Protein AF-A0A9X1RLB6-F1 (afdb_monomer)

Secondary structure (DSSP, 8-state):
---EEE-TTSEEEEEETTEEEEEESSS----SEEEEE-----STT-----PPPGGGTTSPTTS--SPTTEEEEESS-GGGT---SGGGEEEEEHHIIIIIHHHHHHHHHHHHHT-TT-EEEEEEE-PPTTS-SS--TTS-SEEEEEEETT--S-TTSPP---S-SEEEE-PPPPBPB----THHHHHHHHHHHHHHHHHHTT--GGGG-HHHHHHHTTS-PPPGGG-TTHHHHHHHH-GGGTTTHHHH-TTGGG-S--SSSS--HHHHHHHHHHHHHHS-GGGTT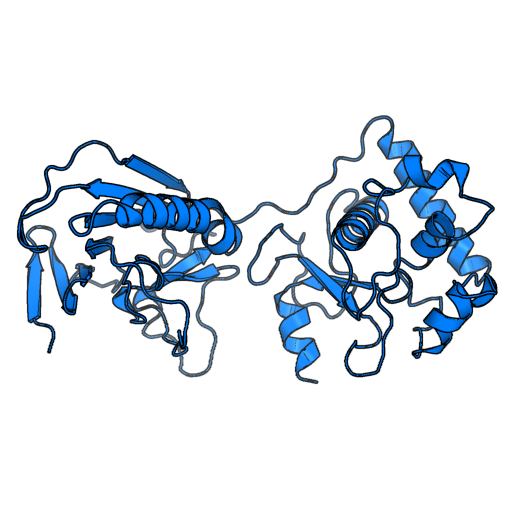B---S-TT-S--S--BTT-SSSBEEEEESS-GGGT--SSGGGEEEEEHHHHHHHTT-

InterPro domains:
  IPR003615 HNH nuclease [cd00085] (304-340)
  IPR044927 Type VII secretion system protein EssD-like [PF13930] (29-117)

Organism: NCBI:txid2913261

Foldseek 3Di:
DWDWDQDPVQWTWTDDPQKIFTAHPDDARATQKIKGQFDADDPPPPDLPVAAASRQPPDDPPDPSAQAQWDFAFRQDVRGVGDNHNRRTATFHQCVRVPVVVVVNVVSNVLCVVASQKMKMKGFAFDDPPDDDRGDRRHTQKIFMDIDRHHPDDRPDDDPDDHGPDMDTRDHFDFQFDDCDDPNVVLLVVLQVLLVVCVVVQPALCPLDDVSVVLVVQADQDRQVLQLQRSLSCCLRPPVNPVPNVVNQVQNVPLDQDPDAAADPSSVRRLQQSQQSNDDPVRHRFHDWPDPPAPDPDRAGDSTQFRHKDKAFCGHVVRRGGNHSSGITIGTNNVVVVVVVD

Sequence (342 aa):
MGWINLVPDGSTQVFLDDFMVGVPAAQRQRPTWARSRIKLVPNTGRFRSGTTPIALQGNVIGQDARPFNTEYGHLVGLSIGGLDVRENLVPMYGNINRGSYRDIERELELAAAGNPNAVMLVGLQYPATGTGVDDDARVPVGFSFWLFPNFTGPLSGALPMGPAWRQIANVRAGGVRFPIEGGDIERRRFHLELRARTIREGWGIEQLGGDAVAWSRKGWLPPVAARPYGYLDRIAYSPEFASYAQLMLPRWDACDIAPGKEFVEAQRVNIVYANCYTQSDERKGECWSDDPNDPIKSVLTHLGSDNGFQIDHIHPMASMGPNIYSNAQVLSSAHNRTKGRS

pLDDT: mean 83.19, std 14.79, range [30.45, 97.88]

Solvent-accessible surface area (backbone atoms only — not comparable to full-atom values): 19168 Å² total; per-residue (Å²): 136,64,56,77,47,80,44,98,88,51,21,37,31,46,40,53,93,65,33,38,29,33,26,42,73,64,100,51,56,36,60,44,31,38,36,31,50,37,36,85,42,78,84,80,78,80,74,80,82,77,68,62,27,42,50,56,66,88,57,66,89,93,57,87,71,67,64,88,39,35,37,84,29,55,72,46,45,62,53,38,55,29,63,97,44,30,70,34,25,37,47,29,27,25,33,31,52,72,35,66,49,42,53,50,50,50,54,50,50,59,59,31,76,80,24,84,37,17,31,40,37,37,39,50,40,59,62,68,91,87,80,61,98,81,67,60,71,62,33,45,48,25,42,35,30,38,76,38,60,82,49,83,70,63,91,88,50,90,73,90,82,68,80,62,75,43,74,49,70,46,55,74,59,60,55,38,69,47,88,71,52,80,75,42,48,58,51,29,51,49,53,46,53,46,41,53,47,28,55,76,68,66,55,54,68,67,74,73,44,71,69,60,25,60,54,51,69,60,28,68,70,57,60,66,92,72,23,87,35,33,42,52,40,44,36,72,70,33,81,92,25,59,88,46,25,70,81,73,30,91,36,50,94,46,68,67,74,58,95,74,61,60,71,50,71,33,47,51,52,36,50,52,53,48,44,9,47,62,37,56,87,94,43,52,15,34,28,56,53,70,51,92,83,43,83,65,88,57,63,19,16,59,57,33,42,36,46,3,62,38,79,46,52,70,37,46,56,93,71,37,18,56,51,43,43,42,24,39,42,41,34,31,36,48,41,54,63,55,60,80,74,114

Structure (mmCIF, N/CA/C/O backbone):
data_AF-A0A9X1RLB6-F1
#
_entry.id   AF-A0A9X1RLB6-F1
#
loop_
_atom_site.group_PDB
_atom_site.id
_atom_site.type_symbol
_atom_site.label_atom_id
_atom_site.label_alt_id
_atom_site.label_comp_id
_atom_site.label_asym_id
_atom_site.label_entity_id
_atom_site.label_seq_id
_atom_site.pdbx_PDB_ins_code
_atom_site.Cartn_x
_atom_site.Cartn_y
_atom_site.Cartn_z
_atom_site.occupancy
_atom_site.B_iso_or_equiv
_atom_site.auth_seq_id
_atom_site.auth_comp_id
_atom_site.auth_asym_id
_atom_site.auth_atom_id
_atom_site.pdbx_PDB_model_num
ATOM 1 N N . MET A 1 1 ? -9.923 -12.767 34.905 1.00 30.45 1 MET A N 1
ATOM 2 C CA . MET A 1 1 ? -11.278 -13.346 34.751 1.00 30.45 1 MET A CA 1
ATOM 3 C C . MET A 1 1 ? -12.199 -12.214 34.335 1.00 30.45 1 MET A C 1
ATOM 5 O O . MET A 1 1 ? -12.403 -11.315 35.139 1.00 30.45 1 MET A O 1
ATOM 9 N N . GLY A 1 2 ? -12.652 -12.196 33.080 1.00 35.84 2 GLY A N 1
ATOM 10 C CA . GLY A 1 2 ? -13.585 -11.177 32.591 1.00 35.84 2 GLY A CA 1
ATOM 11 C C . GLY A 1 2 ? -15.021 -11.523 32.974 1.00 35.84 2 GLY A C 1
ATOM 12 O O . GLY A 1 2 ? -15.401 -12.692 32.928 1.00 35.84 2 GLY A O 1
ATOM 13 N N . TRP A 1 3 ? -15.803 -10.521 33.369 1.00 33.62 3 TRP A N 1
ATOM 14 C CA . TRP A 1 3 ? -17.241 -10.658 33.604 1.00 33.62 3 TRP A CA 1
ATOM 15 C C . TRP A 1 3 ? -17.996 -10.294 32.325 1.00 33.62 3 TRP A C 1
ATOM 17 O O . TRP A 1 3 ? -17.536 -9.450 31.557 1.00 33.62 3 TRP A O 1
ATOM 27 N N . ILE A 1 4 ? -19.137 -10.941 32.096 1.00 37.88 4 ILE A N 1
ATOM 28 C CA . ILE A 1 4 ? -20.024 -10.678 30.963 1.00 37.88 4 ILE A CA 1
ATOM 29 C C . ILE A 1 4 ? -21.243 -9.904 31.473 1.00 37.88 4 ILE A C 1
ATOM 31 O O . ILE A 1 4 ? -21.999 -10.446 32.273 1.00 37.88 4 ILE A O 1
ATOM 35 N N . ASN A 1 5 ? -21.453 -8.670 31.003 1.00 38.28 5 ASN A N 1
ATOM 36 C CA . ASN A 1 5 ? -22.700 -7.929 31.242 1.00 38.28 5 ASN A CA 1
ATOM 37 C C . ASN A 1 5 ? -23.491 -7.791 29.941 1.00 38.28 5 ASN A C 1
ATOM 39 O O . ASN A 1 5 ? -22.930 -7.447 28.903 1.00 38.28 5 ASN A O 1
ATOM 43 N N . LEU A 1 6 ? -24.800 -8.026 30.002 1.00 32.53 6 LEU A N 1
ATOM 44 C CA . LEU A 1 6 ? -25.712 -7.702 28.908 1.00 32.53 6 LEU A CA 1
ATOM 45 C C . LEU A 1 6 ? -26.022 -6.200 28.946 1.00 32.53 6 LEU A C 1
ATOM 47 O O . LEU A 1 6 ? -26.429 -5.669 29.979 1.00 32.53 6 LEU A O 1
ATOM 51 N N . VAL A 1 7 ? -25.810 -5.515 27.828 1.00 45.66 7 VAL A N 1
ATOM 52 C CA . VAL A 1 7 ? -26.109 -4.088 27.641 1.00 45.66 7 VAL A CA 1
ATOM 53 C C . VAL A 1 7 ? -27.542 -3.943 27.119 1.00 45.66 7 VAL A C 1
ATOM 55 O O . VAL A 1 7 ? -28.012 -4.838 26.414 1.00 45.66 7 VAL A O 1
ATOM 58 N N . PRO A 1 8 ? -28.246 -2.826 27.392 1.00 37.47 8 PRO A N 1
ATOM 59 C CA . PRO A 1 8 ? -29.597 -2.585 26.872 1.00 37.47 8 PRO A CA 1
ATOM 60 C C . PRO A 1 8 ? -29.756 -2.682 25.343 1.00 37.47 8 PRO A C 1
ATOM 62 O O . PRO A 1 8 ? -30.871 -2.872 24.871 1.00 37.47 8 PRO A O 1
ATOM 65 N N . ASP A 1 9 ? -28.669 -2.581 24.569 1.00 51.16 9 ASP A N 1
ATOM 66 C CA . ASP A 1 9 ? -28.672 -2.762 23.108 1.00 51.16 9 ASP A CA 1
ATOM 67 C C . ASP A 1 9 ? -28.599 -4.240 22.659 1.00 51.16 9 ASP A C 1
ATOM 69 O O . ASP A 1 9 ? -28.550 -4.527 21.462 1.00 51.16 9 ASP A O 1
ATOM 73 N N . GLY A 1 10 ? -28.588 -5.188 23.604 1.00 52.59 10 GLY A N 1
ATOM 74 C CA . GLY A 1 10 ? -28.480 -6.623 23.340 1.00 52.59 10 GLY A CA 1
ATOM 75 C C . GLY A 1 10 ? -27.048 -7.120 23.107 1.00 52.59 10 GLY A C 1
ATOM 76 O O . GLY A 1 10 ? -26.866 -8.275 22.710 1.00 52.59 10 GLY A O 1
ATOM 77 N N . SER A 1 11 ? -26.023 -6.290 23.334 1.00 52.66 11 SER A N 1
ATOM 78 C CA . SER A 1 11 ? -24.621 -6.715 23.303 1.00 52.66 11 SER A CA 1
ATOM 79 C C . SER A 1 11 ? -24.147 -7.336 24.620 1.00 52.66 11 SER A C 1
ATOM 81 O O . SER A 1 11 ? -24.591 -7.004 25.714 1.00 52.66 11 SER A O 1
ATOM 83 N N . THR A 1 12 ? -23.231 -8.285 24.487 1.00 61.16 12 THR A N 1
ATOM 84 C CA . THR A 1 12 ? -22.428 -8.916 25.529 1.00 61.16 12 THR A CA 1
ATOM 85 C C . THR A 1 12 ? -21.172 -8.066 25.708 1.00 61.16 12 THR A C 1
ATOM 87 O O . THR A 1 12 ? -20.371 -7.952 24.779 1.00 61.16 12 THR A O 1
ATOM 90 N N . GLN A 1 13 ? -20.997 -7.450 26.876 1.00 61.38 13 GLN A N 1
ATOM 91 C CA . GLN A 1 13 ? -19.756 -6.769 27.241 1.00 61.38 13 GLN A CA 1
ATOM 92 C C . GLN A 1 13 ? -18.721 -7.784 27.695 1.00 61.38 13 GLN A C 1
ATOM 94 O O . GLN A 1 13 ? -18.969 -8.523 28.644 1.00 61.38 13 GLN A O 1
ATOM 99 N N . VAL A 1 14 ? -17.550 -7.775 27.069 1.00 64.94 14 VAL A N 1
ATOM 100 C CA . VAL A 1 14 ? -16.373 -8.484 27.575 1.00 64.94 14 VAL A CA 1
ATOM 101 C C . VAL A 1 14 ? -15.489 -7.466 28.288 1.00 64.94 14 VAL A C 1
ATOM 103 O O . VAL A 1 14 ? -14.974 -6.543 27.656 1.00 64.94 14 VAL A O 1
ATOM 106 N N . PHE A 1 15 ? -15.347 -7.614 29.607 1.00 65.44 15 PHE A N 1
ATOM 107 C CA . PHE A 1 15 ? -14.452 -6.795 30.426 1.00 65.44 15 PHE A CA 1
ATOM 108 C C . PHE A 1 15 ? -13.082 -7.452 30.544 1.00 65.44 15 PHE A C 1
ATOM 110 O O . PHE A 1 15 ? -12.976 -8.583 31.024 1.00 65.44 15 PHE A O 1
ATOM 117 N N . LEU A 1 16 ? -12.036 -6.722 30.167 1.00 62.88 16 LEU A N 1
ATOM 118 C CA . LEU A 1 16 ? -10.646 -7.120 30.353 1.00 62.88 16 LEU A CA 1
ATOM 119 C C . LEU A 1 16 ? -9.877 -5.911 30.905 1.00 62.88 16 LEU A C 1
ATOM 121 O O . LEU A 1 16 ? -9.422 -5.060 30.151 1.00 62.88 16 LEU A O 1
ATOM 125 N N . ASP A 1 17 ? -9.768 -5.814 32.229 1.00 66.62 17 ASP A N 1
ATOM 126 C CA . ASP A 1 17 ? -9.086 -4.722 32.939 1.00 66.62 17 ASP A CA 1
ATOM 127 C C . ASP A 1 17 ? -9.605 -3.317 32.555 1.00 66.62 17 ASP A C 1
ATOM 129 O O . ASP A 1 17 ? -10.724 -2.948 32.914 1.00 66.62 17 ASP A O 1
ATOM 133 N N . ASP A 1 18 ? -8.809 -2.538 31.814 1.00 72.38 18 ASP A N 1
ATOM 134 C CA . ASP A 1 18 ? -9.138 -1.193 31.322 1.00 72.38 18 ASP A CA 1
ATOM 135 C C . ASP A 1 18 ? -9.691 -1.183 29.887 1.00 72.38 18 ASP A C 1
ATOM 137 O O . ASP A 1 18 ? -9.717 -0.139 29.233 1.00 72.38 18 ASP A O 1
ATOM 141 N N . PHE A 1 19 ? -10.131 -2.340 29.397 1.00 76.00 19 PHE A N 1
ATOM 142 C CA . PHE A 1 19 ? -10.624 -2.550 28.046 1.00 76.00 19 PHE A CA 1
ATOM 143 C C . PHE A 1 19 ? -12.011 -3.204 28.067 1.00 76.00 19 PHE A C 1
ATOM 145 O O . PHE A 1 19 ? -12.266 -4.171 28.789 1.00 76.00 19 PHE A O 1
ATOM 152 N N . MET A 1 20 ? -12.924 -2.663 27.263 1.00 80.62 20 MET A N 1
ATOM 153 C CA . MET A 1 20 ? -14.288 -3.163 27.111 1.00 80.62 20 MET A CA 1
ATOM 154 C C . MET A 1 20 ? -14.656 -3.265 25.638 1.00 80.62 20 MET A C 1
ATOM 156 O O . MET A 1 20 ? -14.407 -2.334 24.875 1.00 80.62 20 MET A O 1
ATOM 160 N N . VAL A 1 21 ? -15.314 -4.358 25.261 1.00 74.56 21 VAL A N 1
ATOM 161 C CA . VAL A 1 21 ? -15.859 -4.559 23.909 1.00 74.56 21 VAL A CA 1
ATOM 162 C C . VAL A 1 21 ? -17.304 -5.002 24.003 1.00 74.56 21 VAL A C 1
ATOM 164 O O . VAL A 1 21 ? -17.619 -5.899 24.785 1.00 74.56 21 VAL A O 1
ATOM 167 N N . GLY A 1 22 ? -18.169 -4.406 23.184 1.00 74.12 22 GLY A N 1
ATOM 168 C CA . GLY A 1 22 ? -19.530 -4.893 22.973 1.00 74.12 22 GLY A CA 1
ATOM 169 C C . GLY A 1 22 ? -19.594 -5.862 21.796 1.00 74.12 22 GLY A C 1
ATOM 170 O O . GLY A 1 22 ? -19.187 -5.514 20.689 1.00 74.12 22 GLY A O 1
ATOM 171 N N . VAL A 1 23 ? -20.128 -7.066 22.017 1.00 70.62 23 VAL A N 1
ATOM 172 C CA . VAL A 1 23 ? -20.393 -8.073 20.973 1.00 70.62 23 VAL A CA 1
ATOM 173 C C . VAL A 1 23 ? -21.873 -8.479 21.031 1.00 70.62 23 VAL A C 1
ATOM 175 O O . VAL A 1 23 ? -22.293 -8.993 22.060 1.00 70.62 23 VAL A O 1
ATOM 178 N N . PRO A 1 24 ? -22.699 -8.286 19.987 1.00 67.31 24 PRO A N 1
ATOM 179 C CA . PRO A 1 24 ? -24.121 -8.654 20.001 1.00 67.31 24 PRO A CA 1
ATOM 180 C C . PRO A 1 24 ? -24.369 -10.110 20.427 1.00 67.31 24 PRO A C 1
ATOM 182 O O . PRO A 1 24 ? -23.663 -11.013 19.981 1.00 67.31 24 PRO A O 1
ATOM 185 N N . ALA A 1 25 ? -25.397 -10.355 21.248 1.00 52.22 25 ALA A N 1
ATOM 186 C CA . ALA A 1 25 ? -25.758 -11.700 21.715 1.00 52.22 25 ALA A CA 1
ATOM 187 C C . ALA A 1 25 ? -26.355 -12.607 20.613 1.00 52.22 25 ALA A C 1
ATOM 189 O O . ALA A 1 25 ? -26.404 -13.825 20.776 1.00 52.22 25 ALA A O 1
ATOM 190 N N . ALA A 1 26 ? -26.799 -12.042 19.482 1.00 53.81 26 ALA A N 1
ATOM 191 C CA . ALA A 1 26 ? -27.464 -12.772 18.401 1.00 53.81 26 ALA A CA 1
ATOM 192 C C . ALA A 1 26 ? -26.581 -12.941 17.146 1.00 53.81 26 ALA A C 1
ATOM 194 O O . ALA A 1 26 ? -26.053 -11.966 16.619 1.00 53.81 26 ALA A O 1
ATOM 195 N N . GLN A 1 27 ? -26.489 -14.191 16.660 1.00 52.38 27 GLN A N 1
ATOM 196 C CA . GLN A 1 27 ? -26.025 -14.724 15.355 1.00 52.38 27 GLN A CA 1
ATOM 197 C C . GLN A 1 27 ? -24.703 -14.249 14.712 1.00 52.38 27 GLN A C 1
ATOM 199 O O . GLN A 1 27 ? -24.160 -14.988 13.894 1.00 52.38 27 GLN A O 1
ATOM 204 N N . ARG A 1 28 ? -24.144 -13.080 15.035 1.00 59.62 28 ARG A N 1
ATOM 205 C CA . ARG A 1 28 ? -22.884 -12.586 14.459 1.00 59.62 28 ARG A CA 1
ATOM 206 C C . ARG A 1 28 ? -21.996 -12.043 15.568 1.00 59.62 28 ARG A C 1
ATOM 208 O O . ARG A 1 28 ? -22.165 -10.906 15.998 1.00 59.62 28 ARG A O 1
ATOM 215 N N . GLN A 1 29 ? -21.040 -12.860 16.006 1.00 73.06 29 GLN A N 1
ATOM 216 C CA . GLN A 1 29 ? -20.033 -12.472 16.990 1.00 73.06 29 GLN A CA 1
ATOM 217 C C . GLN A 1 29 ? -19.045 -11.482 16.357 1.00 73.06 29 GLN A C 1
ATOM 219 O O . GLN A 1 29 ? -17.955 -11.856 15.945 1.00 73.06 29 GLN A O 1
ATOM 224 N N . ARG A 1 30 ? -19.442 -10.217 16.210 1.00 85.38 30 ARG A N 1
ATOM 225 C CA . ARG A 1 30 ? -18.579 -9.139 15.711 1.00 85.38 30 ARG A CA 1
ATOM 226 C C . ARG A 1 30 ? -18.623 -7.945 16.671 1.00 85.38 30 ARG A C 1
ATOM 228 O O . ARG A 1 30 ? -19.720 -7.611 17.122 1.00 85.38 30 ARG A O 1
ATOM 235 N N . PRO A 1 31 ? -17.483 -7.316 17.003 1.00 89.88 31 PRO A N 1
ATOM 236 C CA . PRO A 1 31 ? -17.459 -6.153 17.887 1.00 89.88 31 PRO A CA 1
ATOM 237 C C . PRO A 1 31 ? -18.268 -4.993 17.303 1.00 89.88 31 PRO A C 1
ATOM 239 O O . PRO A 1 31 ? -18.112 -4.681 16.129 1.00 89.88 31 PRO A O 1
ATOM 242 N N . THR A 1 32 ? -19.107 -4.327 18.092 1.00 90.25 32 THR A N 1
ATOM 243 C CA . THR A 1 32 ? -19.822 -3.102 17.669 1.00 90.25 32 THR A CA 1
ATOM 244 C C . THR A 1 32 ? -19.178 -1.836 18.205 1.00 90.25 32 THR A C 1
ATOM 246 O O . THR A 1 32 ? -19.338 -0.763 17.624 1.00 90.25 32 THR A O 1
ATOM 249 N N . TRP A 1 33 ? -18.418 -1.953 19.288 1.00 93.12 33 TRP A N 1
ATOM 250 C CA . TRP A 1 33 ? -17.611 -0.878 19.836 1.00 93.12 33 TRP A CA 1
ATOM 251 C C . TRP A 1 33 ? -16.493 -1.442 20.713 1.00 93.12 33 TRP A C 1
ATOM 253 O O . TRP A 1 33 ? -16.612 -2.546 21.248 1.00 93.12 33 TRP A O 1
ATOM 263 N N . ALA A 1 34 ? -15.433 -0.660 20.893 1.00 93.31 34 ALA A N 1
ATOM 264 C CA . ALA A 1 34 ? -14.404 -0.899 21.895 1.00 93.31 34 ALA A CA 1
ATOM 265 C C . ALA A 1 34 ? -14.120 0.386 22.672 1.00 93.31 34 ALA A C 1
ATOM 267 O O . ALA A 1 34 ? -14.097 1.481 22.113 1.00 93.31 34 ALA A O 1
ATOM 268 N N . ARG A 1 35 ? -13.907 0.260 23.977 1.00 92.62 35 ARG A N 1
ATOM 269 C CA . ARG A 1 35 ? -13.619 1.367 24.885 1.00 92.62 35 ARG A CA 1
ATOM 270 C C . ARG A 1 35 ? -12.382 1.029 25.693 1.00 92.62 35 ARG A C 1
ATOM 272 O O . ARG A 1 35 ? -12.266 -0.085 26.195 1.00 92.62 35 ARG A O 1
ATOM 279 N N . SER A 1 36 ? -11.491 1.999 25.852 1.00 92.50 36 SER A N 1
ATOM 280 C CA . SER A 1 36 ? -10.297 1.824 26.673 1.00 92.50 36 SER A CA 1
ATOM 281 C C . SER A 1 36 ? -9.881 3.117 27.341 1.00 92.50 36 SER A C 1
ATOM 283 O O . SER A 1 36 ? -10.024 4.199 26.762 1.00 92.50 36 SER A O 1
ATOM 285 N N . ARG A 1 37 ? -9.297 3.008 28.536 1.00 91.19 37 ARG A N 1
ATOM 286 C CA . ARG A 1 37 ? -8.414 4.071 29.026 1.00 91.19 37 ARG A CA 1
ATOM 287 C C . ARG A 1 37 ? -7.147 4.056 28.175 1.00 91.19 37 ARG A C 1
ATOM 289 O O . ARG A 1 37 ? -6.595 2.987 27.919 1.00 91.19 37 ARG A O 1
ATOM 296 N N . ILE A 1 38 ? -6.723 5.220 27.704 1.00 91.19 38 ILE A N 1
ATOM 297 C CA . ILE A 1 38 ? -5.550 5.337 26.841 1.00 91.19 38 ILE A CA 1
ATOM 298 C C . ILE A 1 38 ? -4.317 5.247 27.735 1.00 91.19 38 ILE A C 1
ATOM 300 O O . ILE A 1 38 ? -4.127 6.070 28.630 1.00 91.19 38 ILE A O 1
ATOM 304 N N . LYS A 1 39 ? -3.488 4.229 27.513 1.00 89.12 39 LYS A N 1
ATOM 305 C CA . LYS A 1 39 ? -2.240 4.022 28.254 1.00 89.12 39 LYS A CA 1
ATOM 306 C C . LYS A 1 39 ? -1.100 3.838 27.274 1.00 89.12 39 LYS A C 1
ATOM 308 O O . LYS A 1 39 ? -1.126 2.905 26.483 1.00 89.12 39 LYS A O 1
ATOM 313 N N . LEU A 1 40 ? -0.090 4.700 27.338 1.00 88.12 40 LEU A N 1
ATOM 314 C CA . LEU A 1 40 ? 1.090 4.549 26.494 1.00 88.12 40 LEU A CA 1
ATOM 315 C C . LEU A 1 40 ? 1.874 3.310 26.933 1.00 88.12 40 LEU A C 1
ATOM 317 O O . LEU A 1 40 ? 2.447 3.279 28.022 1.00 88.12 40 LEU A O 1
ATOM 321 N N . VAL A 1 41 ? 1.885 2.285 26.084 1.00 83.88 41 VAL A N 1
ATOM 322 C CA . VAL A 1 41 ? 2.627 1.046 26.333 1.00 83.88 41 VAL A CA 1
ATOM 323 C C . VAL A 1 41 ? 3.944 1.096 25.557 1.00 83.88 41 VAL A C 1
ATOM 325 O O . VAL A 1 41 ? 3.911 1.234 24.326 1.00 83.88 41 VAL A O 1
ATOM 328 N N . PRO A 1 42 ? 5.108 0.953 26.222 1.00 76.75 42 PRO A N 1
ATOM 329 C CA . PRO A 1 42 ? 6.399 0.869 25.550 1.00 76.75 42 PRO A CA 1
ATOM 330 C C . PRO A 1 42 ? 6.392 -0.184 24.439 1.00 76.75 42 PRO A C 1
ATOM 332 O O . PRO A 1 42 ? 5.755 -1.231 24.541 1.00 76.75 42 PRO A O 1
ATOM 335 N N . ASN A 1 43 ? 7.108 0.084 23.351 1.00 65.88 43 ASN A N 1
ATOM 336 C CA . ASN A 1 43 ? 7.096 -0.779 22.165 1.00 65.88 43 ASN A CA 1
ATOM 337 C C . ASN A 1 43 ? 7.884 -2.098 22.350 1.00 65.88 43 ASN A C 1
ATOM 339 O O . ASN A 1 43 ? 8.025 -2.883 21.415 1.00 65.88 43 ASN A O 1
ATOM 343 N N . THR A 1 44 ? 8.424 -2.347 23.544 1.00 50.06 44 THR A N 1
ATOM 344 C CA . THR A 1 44 ? 9.275 -3.496 23.855 1.00 50.06 44 THR A CA 1
ATOM 345 C C . THR A 1 44 ? 8.429 -4.754 24.053 1.00 50.06 44 THR A C 1
ATOM 347 O O . THR A 1 44 ? 7.824 -4.935 25.106 1.00 50.06 44 THR A O 1
ATOM 350 N N . GLY A 1 45 ? 8.396 -5.632 23.047 1.00 49.91 45 GLY A N 1
ATOM 351 C CA . GLY A 1 45 ? 7.869 -6.997 23.193 1.00 49.91 45 GLY A CA 1
ATOM 352 C C . GLY A 1 45 ? 6.401 -7.202 22.814 1.00 49.91 45 GLY A C 1
ATOM 353 O O . GLY A 1 45 ? 5.777 -8.136 23.311 1.00 49.91 45 GLY A O 1
ATOM 354 N N . ARG A 1 46 ? 5.834 -6.370 21.931 1.00 56.72 46 ARG A N 1
ATOM 355 C CA . ARG A 1 46 ? 4.473 -6.584 21.408 1.00 56.72 46 ARG A CA 1
ATOM 356 C C . ARG A 1 46 ? 4.424 -7.821 20.509 1.00 56.72 46 ARG A C 1
ATOM 358 O O . ARG A 1 46 ? 4.593 -7.729 19.295 1.00 56.72 46 ARG A O 1
ATOM 365 N N . PHE A 1 47 ? 4.194 -8.982 21.107 1.00 55.66 47 PHE A N 1
ATOM 366 C CA . PHE A 1 47 ? 3.899 -10.199 20.366 1.00 55.66 47 PHE A CA 1
ATOM 367 C C . PHE A 1 47 ? 2.475 -10.122 19.824 1.00 55.66 47 PHE A C 1
ATOM 369 O O . PHE A 1 47 ? 1.518 -10.059 20.587 1.00 55.66 47 PHE A O 1
ATOM 376 N N . ARG A 1 48 ? 2.345 -10.140 18.494 1.00 64.94 48 ARG A N 1
ATOM 377 C CA . ARG A 1 48 ? 1.074 -10.453 17.839 1.00 64.94 48 ARG A CA 1
ATOM 378 C C . ARG A 1 48 ? 0.903 -11.964 17.911 1.00 64.94 48 ARG A C 1
ATOM 380 O O . ARG A 1 48 ? 1.621 -12.699 17.241 1.00 64.94 48 ARG A O 1
ATOM 387 N N . SER A 1 49 ? -0.036 -12.418 18.721 1.00 62.47 49 SER A N 1
ATOM 388 C CA . SER A 1 49 ? -0.309 -13.823 19.040 1.00 62.47 49 SER A CA 1
ATOM 389 C C . SER A 1 49 ? -0.905 -14.636 17.879 1.00 62.47 49 SER A C 1
ATOM 391 O O . SER A 1 49 ? -1.317 -15.775 18.071 1.00 62.47 49 SER A O 1
ATOM 393 N N . GLY A 1 50 ? -0.976 -14.077 16.664 1.00 71.56 50 GLY A N 1
ATOM 394 C CA . GLY A 1 50 ? -1.685 -14.703 15.542 1.00 71.56 50 GLY A CA 1
ATOM 395 C C . GLY A 1 50 ? -3.190 -14.852 15.798 1.00 71.56 50 GLY A C 1
ATOM 396 O O . GLY A 1 50 ? -3.855 -15.621 15.104 1.00 71.56 50 GLY A O 1
ATOM 397 N N . THR A 1 51 ? -3.727 -14.137 16.794 1.00 82.62 51 THR A N 1
ATOM 398 C CA . THR A 1 51 ? -5.131 -14.229 17.187 1.00 82.62 51 THR A CA 1
ATOM 399 C C . THR A 1 51 ? -6.040 -13.828 16.031 1.00 82.62 51 THR A C 1
ATOM 401 O O . THR A 1 51 ? -5.851 -12.803 15.378 1.00 82.62 51 THR A O 1
ATOM 404 N N . THR A 1 52 ? -7.037 -14.670 15.769 1.00 85.25 52 THR A N 1
ATOM 405 C CA . THR A 1 52 ? -8.035 -14.443 14.723 1.00 85.25 52 THR A CA 1
ATOM 406 C C . THR A 1 52 ? -9.190 -13.608 15.288 1.00 85.25 52 THR A C 1
ATOM 408 O O . THR A 1 52 ? -9.663 -13.935 16.377 1.00 85.25 52 THR A O 1
ATOM 411 N N . PRO A 1 53 ? -9.670 -12.566 14.580 1.00 87.81 53 PRO A N 1
ATOM 412 C CA . PRO A 1 53 ? -10.847 -11.795 14.968 1.00 87.81 53 PRO A CA 1
ATOM 413 C C . PRO A 1 53 ? -12.049 -12.672 15.311 1.00 87.81 53 PRO A C 1
ATOM 415 O O . PRO A 1 53 ? -12.337 -13.641 14.605 1.00 87.81 53 PRO A O 1
ATOM 418 N N . ILE A 1 54 ? -12.820 -12.276 16.324 1.00 86.44 54 ILE A N 1
ATOM 419 C CA . ILE A 1 54 ? -14.046 -12.995 16.699 1.00 86.44 54 ILE A CA 1
ATOM 420 C C . ILE A 1 54 ? -15.058 -13.032 15.538 1.00 86.44 54 ILE A C 1
ATOM 422 O O . ILE A 1 54 ? -15.721 -14.044 15.322 1.00 86.44 54 ILE A O 1
ATOM 426 N N . ALA A 1 55 ? -15.059 -11.994 14.691 1.00 84.00 55 ALA A N 1
ATOM 427 C CA . ALA A 1 55 ? -15.873 -11.914 13.475 1.00 84.00 55 ALA A CA 1
ATOM 428 C C . ALA A 1 55 ? -15.550 -12.997 12.425 1.00 84.00 55 ALA A C 1
ATOM 430 O O . ALA A 1 55 ? -16.333 -13.205 11.497 1.00 84.00 55 ALA A O 1
ATOM 431 N N . LEU A 1 56 ? -14.403 -13.671 12.548 1.00 84.44 56 LEU A N 1
ATOM 432 C CA . LEU A 1 56 ? -13.957 -14.745 11.660 1.00 84.44 56 LEU A CA 1
ATOM 433 C C . LEU A 1 56 ? -14.012 -16.128 12.328 1.00 84.44 56 LEU A C 1
ATOM 435 O O . LEU A 1 56 ? -13.591 -17.117 11.723 1.00 84.44 56 LEU A O 1
ATOM 439 N N . GLN A 1 57 ? -14.525 -16.216 13.557 1.00 75.56 57 GLN A N 1
ATOM 440 C CA . GLN A 1 57 ? -14.653 -17.474 14.281 1.00 75.56 57 GLN A CA 1
ATOM 441 C C . GLN A 1 57 ? -15.695 -18.385 13.605 1.00 75.56 57 GLN A C 1
ATOM 443 O O . GLN A 1 57 ? -16.765 -17.933 13.207 1.00 75.56 57 GLN A O 1
ATOM 448 N N . GLY A 1 58 ? -15.370 -19.676 13.463 1.00 65.50 58 GLY A N 1
ATOM 449 C CA . GLY A 1 58 ? -16.225 -20.680 12.807 1.00 65.50 58 GLY A CA 1
ATOM 450 C C . GLY A 1 58 ? -15.786 -21.094 11.398 1.00 65.50 58 GLY A C 1
ATOM 451 O O . GLY A 1 58 ? -16.378 -22.006 10.828 1.00 65.50 58 GLY A O 1
ATOM 452 N N . ASN A 1 59 ? -14.735 -20.480 10.847 1.00 59.56 59 ASN A N 1
ATOM 453 C CA . ASN A 1 59 ? -14.127 -20.939 9.597 1.00 59.56 59 ASN A CA 1
ATOM 454 C C . ASN A 1 59 ? -13.190 -22.135 9.830 1.00 59.56 59 ASN A C 1
ATOM 456 O O . ASN A 1 59 ? -12.661 -22.320 10.928 1.00 59.56 59 ASN A O 1
ATOM 460 N N . VAL A 1 60 ? -13.005 -22.956 8.792 1.00 53.03 60 VAL A N 1
ATOM 461 C CA . VAL A 1 60 ? -12.222 -24.201 8.840 1.00 53.03 60 VAL A CA 1
ATOM 462 C C . VAL A 1 60 ? -10.799 -23.931 9.345 1.00 53.03 60 VAL A C 1
ATOM 464 O O . VAL A 1 60 ? -10.095 -23.064 8.827 1.00 53.03 60 VAL A O 1
ATOM 467 N N . ILE A 1 61 ? -10.375 -24.691 10.359 1.00 51.03 61 ILE A N 1
ATOM 468 C CA . ILE A 1 61 ? -9.028 -24.620 10.941 1.00 51.03 61 ILE A CA 1
ATOM 469 C C . ILE A 1 61 ? -7.983 -24.833 9.834 1.00 51.03 61 ILE A C 1
ATOM 471 O O . ILE A 1 61 ? -8.041 -25.821 9.108 1.00 51.03 61 ILE A O 1
ATOM 475 N N . GLY A 1 62 ? -7.011 -23.922 9.730 1.00 52.28 62 GLY A N 1
ATOM 476 C CA . GLY A 1 62 ? -5.873 -24.035 8.808 1.00 52.28 62 GLY A CA 1
ATOM 477 C C . GLY A 1 62 ? -5.985 -23.242 7.501 1.00 52.28 62 GLY A C 1
ATOM 478 O O . GLY A 1 62 ? -5.015 -23.216 6.747 1.00 52.28 62 GLY A O 1
ATOM 479 N N . GLN A 1 63 ? -7.104 -22.559 7.239 1.00 57.88 63 GLN A N 1
ATOM 480 C CA . GLN A 1 63 ? -7.234 -21.625 6.112 1.00 57.88 63 GLN A CA 1
ATOM 481 C C . GLN A 1 63 ? -7.310 -20.173 6.601 1.00 57.88 63 GLN A C 1
ATOM 483 O O . GLN A 1 63 ? -7.960 -19.882 7.605 1.00 57.88 63 GLN A O 1
ATOM 488 N N . ASP A 1 64 ? -6.640 -19.256 5.892 1.00 65.69 64 ASP A N 1
ATOM 489 C CA . ASP A 1 64 ? -6.784 -17.816 6.126 1.00 65.69 64 ASP A CA 1
ATOM 490 C C . ASP A 1 64 ? -8.202 -17.394 5.726 1.00 65.69 64 ASP A C 1
ATOM 492 O O . ASP A 1 64 ? -8.504 -17.182 4.555 1.00 65.69 64 ASP A O 1
ATOM 496 N N . ALA A 1 65 ? -9.099 -17.339 6.709 1.00 74.94 65 ALA A N 1
ATOM 497 C CA . ALA A 1 65 ? -10.511 -17.042 6.492 1.00 74.94 65 ALA A CA 1
ATOM 498 C C . ALA A 1 65 ? -10.826 -15.539 6.443 1.00 74.94 65 ALA A C 1
ATOM 500 O O . ALA A 1 65 ? -11.996 -15.130 6.428 1.00 74.94 65 ALA A O 1
ATOM 501 N N . ARG A 1 66 ? -9.773 -14.721 6.473 1.00 85.88 66 ARG A N 1
ATOM 502 C CA . ARG A 1 66 ? -9.822 -13.271 6.382 1.00 85.88 66 ARG A CA 1
ATOM 503 C C . ARG A 1 66 ? -10.416 -12.848 5.032 1.00 85.88 66 ARG A C 1
ATOM 505 O O . ARG A 1 66 ? -9.997 -13.358 3.994 1.00 85.88 66 ARG A O 1
ATOM 512 N N . PRO A 1 67 ? -11.371 -11.904 5.024 1.00 86.50 67 PRO A N 1
ATOM 513 C CA . PRO A 1 67 ? -11.861 -11.298 3.795 1.00 86.50 67 PRO A CA 1
ATOM 514 C C . PRO A 1 67 ? -10.702 -10.727 2.970 1.00 86.50 67 PRO A C 1
ATOM 516 O O . PRO A 1 67 ? -9.755 -10.156 3.521 1.00 86.50 67 PRO A O 1
ATOM 519 N N . PHE A 1 68 ? -10.778 -10.871 1.650 1.00 83.25 68 PHE A N 1
ATOM 520 C CA . PHE A 1 68 ? -9.713 -10.461 0.737 1.00 83.25 68 PHE A CA 1
ATOM 521 C C . PHE A 1 68 ? -9.296 -8.991 0.950 1.00 83.25 68 PHE A C 1
ATOM 523 O O . PHE A 1 68 ? -10.145 -8.109 1.077 1.00 83.25 68 PHE A O 1
ATOM 530 N N . ASN A 1 69 ? -7.986 -8.714 0.977 1.00 84.88 69 ASN A N 1
ATOM 531 C CA . ASN A 1 69 ? -7.365 -7.400 1.229 1.00 84.88 69 ASN A CA 1
ATOM 532 C C . ASN A 1 69 ? -7.574 -6.768 2.609 1.00 84.88 69 ASN A C 1
ATOM 534 O O . ASN A 1 69 ? -7.179 -5.613 2.808 1.00 84.88 69 ASN A O 1
ATOM 538 N N . THR A 1 70 ? -8.150 -7.484 3.565 1.00 89.62 70 THR A N 1
ATOM 539 C CA . THR A 1 70 ? -8.264 -6.981 4.942 1.00 89.62 70 THR A CA 1
ATOM 540 C C . THR A 1 70 ? -7.067 -7.392 5.785 1.00 89.62 70 THR A C 1
ATOM 542 O O . THR A 1 70 ? -6.250 -8.161 5.341 1.00 89.62 70 THR A O 1
ATOM 545 N N . GLU A 1 71 ? -6.903 -6.880 6.989 1.00 90.44 71 GLU A N 1
ATOM 546 C CA . GLU A 1 71 ? -5.905 -7.253 7.992 1.00 90.44 71 GLU A CA 1
ATOM 547 C C . GLU A 1 71 ? -6.615 -7.456 9.322 1.00 90.44 71 GLU A C 1
ATOM 549 O O . GLU A 1 71 ? -7.763 -7.044 9.480 1.00 90.44 71 GLU A O 1
ATOM 554 N N . TYR A 1 72 ? -5.940 -8.067 10.293 1.00 92.56 72 TYR A N 1
ATOM 555 C CA . TYR A 1 72 ? -6.424 -8.082 11.672 1.00 92.56 72 TYR A CA 1
ATOM 556 C C . TYR A 1 72 ? -6.056 -6.743 12.313 1.00 92.56 72 TYR A C 1
ATOM 558 O O . TYR A 1 72 ? -4.959 -6.581 12.848 1.00 92.56 72 TYR A O 1
ATOM 566 N N . GLY A 1 73 ? -6.948 -5.766 12.154 1.00 93.88 73 GLY A N 1
ATOM 567 C CA . GLY A 1 73 ? -6.803 -4.430 12.720 1.00 93.88 73 GLY A CA 1
ATOM 568 C C . GLY A 1 73 ? -7.295 -4.406 14.161 1.00 93.88 73 GLY A C 1
ATOM 569 O O . GLY A 1 73 ? -8.386 -4.904 14.451 1.00 93.88 73 GLY A O 1
ATOM 570 N N . HIS A 1 74 ? -6.493 -3.835 15.058 1.00 94.75 74 HIS A N 1
ATOM 571 C CA . HIS A 1 74 ? -6.887 -3.617 16.447 1.00 94.75 74 HIS A CA 1
ATOM 572 C C . HIS A 1 74 ? -7.844 -2.423 16.546 1.00 94.75 74 HIS A C 1
ATOM 574 O O . HIS A 1 74 ? -7.582 -1.366 15.979 1.00 94.75 74 HIS A O 1
ATOM 580 N N . LEU A 1 75 ? -8.940 -2.565 17.294 1.00 95.69 75 LEU A N 1
ATOM 581 C CA . LEU A 1 75 ? -9.870 -1.464 17.563 1.00 95.69 75 LEU A CA 1
ATOM 582 C C . LEU A 1 75 ? -9.238 -0.438 18.505 1.00 95.69 75 LEU A C 1
ATOM 584 O O . LEU A 1 75 ? -9.299 0.769 18.279 1.00 95.69 75 LEU A O 1
ATOM 588 N N . VAL A 1 76 ? -8.575 -0.927 19.543 1.00 94.44 76 VAL A N 1
ATOM 589 C CA . VAL A 1 76 ? -7.684 -0.135 20.384 1.00 94.44 76 VAL A CA 1
ATOM 590 C C . VAL A 1 76 ? -6.269 -0.616 20.113 1.00 94.44 76 VAL A C 1
ATOM 592 O O . VAL A 1 76 ? -5.955 -1.781 20.363 1.00 94.44 76 VAL A O 1
ATOM 595 N N . GLY A 1 77 ? -5.423 0.269 19.591 1.00 92.56 77 GLY A N 1
ATOM 596 C CA . GLY A 1 77 ? -4.041 -0.053 19.265 1.00 92.56 77 GLY A CA 1
ATOM 597 C C . GLY A 1 77 ? -3.255 -0.549 20.477 1.00 92.56 77 GLY A C 1
ATOM 598 O O . GLY A 1 77 ? -3.410 -0.059 21.599 1.00 92.56 77 GLY A O 1
ATOM 599 N N . LEU A 1 78 ? -2.343 -1.495 20.252 1.00 90.56 78 LEU A N 1
ATOM 600 C CA . LEU A 1 78 ? -1.476 -2.023 21.312 1.00 90.56 78 LEU A CA 1
ATOM 601 C C . LEU A 1 78 ? -0.603 -0.929 21.960 1.00 90.56 78 LEU A C 1
ATOM 603 O O . LEU A 1 78 ? -0.181 -1.074 23.103 1.00 90.56 78 LEU A O 1
ATOM 607 N N . SER A 1 79 ? -0.319 0.174 21.250 1.00 89.00 79 SER A N 1
ATOM 608 C CA . SER A 1 79 ? 0.436 1.314 21.799 1.00 89.00 79 SER A CA 1
ATOM 609 C C . SER A 1 79 ? -0.303 2.139 22.815 1.00 89.00 79 SER A C 1
ATOM 611 O O . SER A 1 79 ? 0.342 2.821 23.608 1.00 89.00 79 SER A O 1
ATOM 613 N N . ILE A 1 80 ? -1.622 2.058 22.794 1.00 90.69 80 ILE A N 1
ATOM 614 C CA . ILE A 1 80 ? -2.500 2.873 23.613 1.00 90.69 80 ILE A CA 1
ATOM 615 C C . ILE A 1 80 ? -3.255 2.039 24.652 1.00 90.69 80 ILE A C 1
ATOM 617 O O . ILE A 1 80 ? -4.256 2.492 25.204 1.00 90.69 80 ILE A O 1
ATOM 621 N N . GLY A 1 81 ? -2.746 0.842 24.961 1.00 88.31 81 GLY A N 1
ATOM 622 C CA . GLY A 1 81 ? -3.269 -0.030 26.015 1.00 88.31 81 GLY A CA 1
ATOM 623 C C . GLY A 1 81 ? -4.261 -1.080 25.525 1.00 88.31 81 GLY A C 1
ATOM 624 O O . GLY A 1 81 ? -4.836 -1.793 26.341 1.00 88.31 81 GLY A O 1
ATOM 625 N N . GLY A 1 82 ? -4.456 -1.196 24.210 1.00 90.44 82 GLY A N 1
ATOM 626 C CA . GLY A 1 82 ? -5.277 -2.249 23.632 1.00 90.44 82 GLY A CA 1
ATOM 627 C C . GLY A 1 82 ? -4.695 -3.639 23.866 1.00 90.44 82 GLY A C 1
ATOM 628 O O . GLY A 1 82 ? -3.479 -3.825 23.926 1.00 90.44 82 GLY A O 1
ATOM 629 N N . LEU A 1 83 ? -5.582 -4.625 23.973 1.00 88.56 83 LEU A N 1
ATOM 630 C CA . LEU A 1 83 ? -5.216 -6.019 24.202 1.00 88.56 83 LEU A CA 1
ATOM 631 C C . LEU A 1 83 ? -5.145 -6.794 22.887 1.00 88.56 83 LEU A C 1
ATOM 633 O O . LEU A 1 83 ? -5.942 -6.566 21.976 1.00 88.56 83 LEU A O 1
ATOM 637 N N . ASP A 1 84 ? -4.230 -7.754 22.799 1.00 88.94 84 ASP A N 1
ATOM 638 C CA . ASP A 1 84 ? -4.135 -8.647 21.643 1.00 88.94 84 ASP A CA 1
ATOM 639 C C . ASP A 1 84 ? -5.096 -9.838 21.785 1.00 88.94 84 ASP A C 1
ATOM 641 O O . ASP A 1 84 ? -4.694 -10.979 21.996 1.00 88.94 84 ASP A O 1
ATOM 645 N N . VAL A 1 85 ? -6.395 -9.540 21.740 1.00 87.25 85 VAL A N 1
ATOM 646 C CA . VAL A 1 85 ? -7.491 -10.505 21.903 1.00 87.25 85 VAL A CA 1
ATOM 647 C C . VAL A 1 85 ? -8.450 -10.425 20.721 1.00 87.25 85 VAL A C 1
ATOM 649 O O . VAL A 1 85 ? -8.588 -9.378 20.087 1.00 87.25 85 VAL A O 1
ATOM 652 N N . ARG A 1 86 ? -9.147 -11.525 20.424 1.00 88.12 86 ARG A N 1
ATOM 653 C CA . ARG A 1 86 ? -10.032 -11.642 19.250 1.00 88.12 86 ARG A CA 1
ATOM 654 C C . ARG A 1 86 ? -11.179 -10.634 19.247 1.00 88.12 86 ARG A C 1
ATOM 656 O O . ARG A 1 86 ? -11.667 -10.278 18.180 1.00 88.12 86 ARG A O 1
ATOM 663 N N . GLU A 1 87 ? -11.605 -10.181 20.422 1.00 89.12 87 GLU A N 1
ATOM 664 C CA . GLU A 1 87 ? -12.648 -9.177 20.619 1.00 89.12 87 GLU A CA 1
ATOM 665 C C . GLU A 1 87 ? -12.151 -7.763 20.270 1.00 89.12 87 GLU A C 1
ATOM 667 O O . GLU A 1 87 ? -12.941 -6.919 19.864 1.00 89.12 87 GLU A O 1
ATOM 672 N N . ASN A 1 88 ? -10.842 -7.506 20.369 1.00 93.06 88 ASN A N 1
ATOM 673 C CA . ASN A 1 88 ? -10.222 -6.241 19.965 1.00 93.06 88 ASN A CA 1
ATOM 674 C C . ASN A 1 88 ? -9.820 -6.227 18.484 1.00 93.06 88 ASN A C 1
ATOM 676 O O . ASN A 1 88 ? -9.215 -5.265 18.027 1.00 93.06 88 ASN A O 1
ATOM 680 N N . LEU A 1 89 ? -10.090 -7.295 17.738 1.00 92.94 89 LEU A N 1
ATOM 681 C CA . LEU A 1 89 ? -9.643 -7.447 16.362 1.00 92.94 89 LEU A CA 1
ATOM 682 C C . LEU A 1 89 ? -10.830 -7.461 15.407 1.00 92.94 89 LEU A C 1
ATOM 684 O O . LEU A 1 89 ? -11.840 -8.125 15.651 1.00 92.94 89 LEU A O 1
ATOM 688 N N . VAL A 1 90 ? -10.674 -6.778 14.275 1.00 93.50 90 VAL A N 1
ATOM 689 C CA . VAL A 1 90 ? -11.619 -6.816 13.155 1.00 93.50 90 VAL A CA 1
ATOM 690 C C . VAL A 1 90 ? -10.882 -6.904 11.820 1.00 93.50 90 VAL A C 1
ATOM 692 O O . VAL A 1 90 ? -9.751 -6.428 11.713 1.00 93.50 90 VAL A O 1
ATOM 695 N N . PRO A 1 91 ? -11.507 -7.479 10.779 1.00 92.81 91 PRO A N 1
ATOM 696 C CA . PRO A 1 91 ? -11.043 -7.301 9.409 1.00 92.81 91 PRO A CA 1
ATOM 697 C C . PRO A 1 91 ? -11.040 -5.812 9.032 1.00 92.81 91 PRO A C 1
ATOM 699 O O . PRO A 1 91 ? -12.085 -5.168 9.066 1.00 92.81 91 PRO A O 1
ATOM 702 N N . MET A 1 92 ? -9.890 -5.255 8.661 1.00 93.62 92 MET A N 1
ATOM 703 C CA . MET A 1 92 ? -9.749 -3.847 8.260 1.00 93.62 92 MET A CA 1
ATOM 704 C C . MET A 1 92 ? -8.915 -3.731 6.986 1.00 93.62 92 MET A C 1
ATOM 706 O O . MET A 1 92 ? -7.901 -4.410 6.881 1.00 93.62 92 MET A O 1
ATOM 710 N N . TYR A 1 93 ? -9.285 -2.899 6.009 1.00 92.50 93 TYR A N 1
ATOM 711 C CA . TYR A 1 93 ? -8.470 -2.786 4.794 1.00 92.50 93 TYR A CA 1
ATOM 712 C C . TYR A 1 93 ? -7.081 -2.219 5.110 1.00 92.50 93 TYR A C 1
ATOM 714 O O . TYR A 1 93 ? -6.951 -1.276 5.891 1.00 92.50 93 TYR A O 1
ATOM 722 N N . GLY A 1 94 ? -6.037 -2.792 4.499 1.00 89.00 94 GLY A N 1
ATOM 723 C CA . GLY A 1 94 ? -4.640 -2.462 4.822 1.00 89.00 94 GLY A CA 1
ATOM 724 C C . GLY A 1 94 ? -4.308 -0.966 4.723 1.00 89.00 94 GLY A C 1
ATOM 725 O O . GLY A 1 94 ? -3.591 -0.440 5.572 1.00 89.00 94 GLY A O 1
ATOM 726 N N . ASN A 1 95 ? -4.895 -0.256 3.754 1.00 88.25 95 ASN A N 1
ATOM 727 C CA . ASN A 1 95 ? -4.690 1.181 3.554 1.00 88.25 95 ASN A CA 1
ATOM 728 C C . ASN A 1 95 ? -5.286 2.020 4.684 1.00 88.25 95 ASN A C 1
ATOM 730 O O . ASN A 1 95 ? -4.752 3.074 5.013 1.00 88.25 95 ASN A O 1
ATOM 734 N N . ILE A 1 96 ? -6.375 1.547 5.285 1.00 93.44 96 ILE A N 1
ATOM 735 C CA . ILE A 1 96 ? -7.000 2.193 6.434 1.00 93.44 96 ILE A CA 1
ATOM 736 C C . ILE A 1 96 ? -6.199 1.854 7.687 1.00 93.44 96 ILE A C 1
ATOM 738 O O . ILE A 1 96 ? -5.744 2.768 8.368 1.00 93.44 96 ILE A O 1
ATOM 742 N N . ASN A 1 97 ? -5.929 0.564 7.919 1.00 93.19 97 ASN A N 1
ATOM 743 C CA . ASN A 1 97 ? -5.197 0.062 9.086 1.00 93.19 97 ASN A CA 1
ATOM 744 C C . ASN A 1 97 ? -3.806 0.696 9.239 1.00 93.19 97 ASN A C 1
ATOM 746 O O . ASN A 1 97 ? -3.392 1.055 10.336 1.00 93.19 97 ASN A O 1
ATOM 750 N N . ARG A 1 98 ? -3.079 0.858 8.129 1.00 89.12 98 ARG A N 1
ATOM 751 C CA . ARG A 1 98 ? -1.715 1.411 8.114 1.00 89.12 98 ARG A CA 1
ATOM 752 C C . ARG A 1 98 ? -1.661 2.909 7.792 1.00 89.12 98 ARG A C 1
ATOM 754 O O . ARG A 1 98 ? -0.596 3.497 7.942 1.00 89.12 98 ARG A O 1
ATOM 761 N N . GLY A 1 99 ? -2.764 3.492 7.320 1.00 91.12 99 GLY A N 1
ATOM 762 C CA . GLY A 1 99 ? -2.893 4.909 6.974 1.00 91.12 99 GLY A CA 1
ATOM 763 C C . GLY A 1 99 ? -3.735 5.651 8.005 1.00 91.12 99 GLY A C 1
ATOM 764 O O . GLY A 1 99 ? -3.324 5.800 9.152 1.00 91.12 99 GLY A O 1
ATOM 765 N N . SER A 1 100 ? -4.943 6.070 7.620 1.00 93.31 100 SER A N 1
ATOM 766 C CA . SER A 1 100 ? -5.786 6.960 8.432 1.00 93.31 100 SER A CA 1
ATOM 767 C C . SER A 1 100 ? -6.098 6.439 9.839 1.00 93.31 100 SER A C 1
ATOM 769 O O . SER A 1 100 ? -6.221 7.235 10.765 1.00 93.31 100 SER A O 1
ATOM 771 N N . TYR A 1 101 ? -6.215 5.120 10.032 1.00 95.31 101 TYR A N 1
ATOM 772 C CA . TYR A 1 101 ? -6.406 4.552 11.369 1.00 95.31 101 TYR A CA 1
ATOM 773 C C . TYR A 1 101 ? -5.160 4.760 12.237 1.00 95.31 101 TYR A C 1
ATOM 775 O O . TYR A 1 101 ? -5.264 5.202 13.380 1.00 95.31 101 TYR A O 1
ATOM 783 N N . ARG A 1 102 ? -3.969 4.516 11.675 1.00 93.50 102 ARG A N 1
ATOM 784 C CA . ARG A 1 102 ? -2.689 4.727 12.361 1.00 93.50 102 ARG A CA 1
ATOM 785 C C . ARG A 1 102 ? -2.441 6.203 12.682 1.00 93.50 102 ARG A C 1
ATOM 787 O O . ARG A 1 102 ? -1.881 6.502 13.736 1.00 93.50 102 ARG A O 1
ATOM 794 N N . ASP A 1 103 ? -2.878 7.115 11.818 1.00 94.44 103 ASP A N 1
ATOM 795 C CA . ASP A 1 103 ? -2.810 8.557 12.084 1.00 94.44 103 ASP A CA 1
ATOM 796 C C . ASP A 1 103 ? -3.672 8.941 13.297 1.00 94.44 103 ASP A C 1
ATOM 798 O O . ASP A 1 103 ? -3.206 9.653 14.187 1.00 94.44 103 ASP A O 1
ATOM 802 N N . ILE A 1 104 ? -4.886 8.385 13.400 1.00 95.62 104 ILE A N 1
ATOM 803 C CA . ILE A 1 104 ? -5.755 8.570 14.572 1.00 95.62 104 ILE A CA 1
ATOM 804 C C . ILE A 1 104 ? -5.117 7.977 15.832 1.00 95.62 104 ILE A C 1
ATOM 806 O O . ILE A 1 104 ? -5.127 8.627 16.876 1.00 95.62 104 ILE A O 1
ATOM 810 N N . GLU A 1 105 ? -4.527 6.779 15.760 1.00 94.19 105 GLU A N 1
ATOM 811 C CA . GLU A 1 105 ? -3.791 6.209 16.897 1.00 94.19 105 GLU A CA 1
ATOM 812 C C . GLU A 1 105 ? -2.673 7.142 17.369 1.00 94.19 105 GLU A C 1
ATOM 814 O O . GLU A 1 105 ? -2.508 7.339 18.570 1.00 94.19 105 GLU A O 1
ATOM 819 N N . ARG A 1 106 ? -1.935 7.765 16.445 1.00 93.44 106 ARG A N 1
ATOM 820 C CA . ARG A 1 106 ? -0.883 8.732 16.777 1.00 93.44 106 ARG A CA 1
ATOM 821 C C . ARG A 1 106 ? -1.446 10.000 17.425 1.00 93.44 106 ARG A C 1
ATOM 823 O O . ARG A 1 106 ? -0.856 10.503 18.379 1.00 93.44 106 ARG A O 1
ATOM 830 N N . GLU A 1 107 ? -2.578 10.514 16.945 1.00 93.19 107 GLU A N 1
ATOM 831 C CA . GLU A 1 107 ? -3.277 11.636 17.590 1.00 93.19 107 GLU A CA 1
ATOM 832 C C . GLU A 1 107 ? -3.708 11.273 19.027 1.00 93.19 107 GLU A C 1
ATOM 834 O O . GLU A 1 107 ? -3.540 12.078 19.946 1.00 93.19 107 GLU A O 1
ATOM 839 N N . LEU A 1 108 ? -4.192 10.046 19.250 1.00 92.44 108 LEU A N 1
ATOM 840 C CA . LEU A 1 108 ? -4.562 9.535 20.576 1.00 92.44 108 LEU A CA 1
ATOM 841 C C . LEU A 1 108 ? -3.343 9.344 21.494 1.00 92.44 108 LEU A C 1
ATOM 843 O O . LEU A 1 108 ? -3.416 9.679 22.678 1.00 92.44 108 LEU A O 1
ATOM 847 N N . GLU A 1 109 ? -2.220 8.852 20.962 1.00 91.62 109 GLU A N 1
ATOM 848 C CA . GLU A 1 109 ? -0.944 8.745 21.684 1.00 91.62 109 GLU A CA 1
ATOM 849 C C . GLU A 1 109 ? -0.496 10.128 22.200 1.00 91.62 109 GLU A C 1
ATOM 851 O O . GLU A 1 109 ? -0.151 10.278 23.375 1.00 91.62 109 GLU A O 1
ATOM 856 N N . LEU A 1 110 ? -0.570 11.159 21.349 1.00 89.31 110 LEU A N 1
ATOM 857 C CA . LEU A 1 110 ? -0.237 12.539 21.718 1.00 89.31 110 LEU A CA 1
ATOM 858 C C . LEU A 1 110 ? -1.201 13.113 22.763 1.00 89.31 110 LEU A C 1
ATOM 860 O O . LEU A 1 110 ? -0.759 13.761 23.711 1.00 89.31 110 LEU A O 1
ATOM 864 N N . ALA A 1 111 ? -2.504 12.851 22.629 1.00 83.62 111 ALA A N 1
ATOM 865 C CA . ALA A 1 111 ? -3.499 13.299 23.600 1.00 83.62 111 ALA A CA 1
ATOM 866 C C . ALA A 1 111 ? -3.288 12.669 24.990 1.00 83.62 111 ALA A C 1
ATOM 868 O O . ALA A 1 111 ? -3.482 13.336 26.009 1.00 83.62 111 ALA A O 1
ATOM 869 N N . ALA A 1 112 ? -2.859 11.405 25.047 1.00 84.19 112 ALA A N 1
ATOM 870 C CA . ALA A 1 112 ? -2.604 10.701 26.302 1.00 84.19 112 ALA A CA 1
ATOM 871 C C . ALA A 1 112 ? -1.270 11.059 26.962 1.00 84.19 112 ALA A C 1
ATOM 873 O O . ALA A 1 112 ? -1.166 10.969 28.184 1.00 84.19 112 ALA A O 1
ATOM 874 N N . ALA A 1 113 ? -0.271 11.516 26.199 1.00 83.38 113 ALA A N 1
ATOM 875 C CA . ALA A 1 113 ? 1.022 11.930 26.749 1.00 83.38 113 ALA A CA 1
ATOM 876 C C . ALA A 1 113 ? 0.898 13.034 27.821 1.00 83.38 113 ALA A C 1
ATOM 878 O O . ALA A 1 113 ? 1.736 13.119 28.715 1.00 83.38 113 ALA A O 1
ATOM 879 N N . GLY A 1 114 ? -0.162 13.848 27.763 1.00 77.50 114 GLY A N 1
ATOM 880 C CA . GLY A 1 114 ? -0.467 14.874 28.763 1.00 77.50 114 GLY A CA 1
ATOM 881 C C . GLY A 1 114 ? -1.593 14.518 29.735 1.00 77.50 114 GLY A C 1
ATOM 882 O O . GLY A 1 114 ? -1.942 15.356 30.566 1.00 77.50 114 GLY A O 1
ATOM 883 N N . ASN A 1 115 ? -2.210 13.334 29.625 1.00 86.62 115 ASN A N 1
ATOM 884 C CA . ASN A 1 115 ? -3.429 13.036 30.369 1.00 86.62 115 ASN A CA 1
ATOM 885 C C . ASN A 1 115 ? -3.642 11.536 30.658 1.00 86.62 115 ASN A C 1
ATOM 887 O O . ASN A 1 115 ? -4.188 10.816 29.817 1.00 86.62 115 ASN A O 1
ATOM 891 N N . PRO A 1 116 ? -3.316 11.055 31.875 1.00 82.56 116 PRO A N 1
ATOM 892 C CA . PRO A 1 116 ? -3.520 9.652 32.245 1.00 82.56 116 PRO A CA 1
ATOM 893 C C . PRO A 1 116 ? -5.005 9.266 32.362 1.00 82.56 116 PRO A C 1
ATOM 895 O O . PRO A 1 116 ? -5.336 8.084 32.468 1.00 82.56 116 PRO A O 1
ATOM 898 N N . ASN A 1 117 ? -5.912 10.249 32.352 1.00 88.06 117 ASN A N 1
ATOM 899 C CA . ASN A 1 117 ? -7.349 10.030 32.468 1.00 88.06 117 ASN A CA 1
ATOM 900 C C . ASN A 1 117 ? -8.077 10.006 31.119 1.00 88.06 117 ASN A C 1
ATOM 902 O O . ASN A 1 117 ? -9.306 9.885 31.102 1.00 88.06 117 ASN A O 1
ATOM 906 N N . ALA A 1 118 ? -7.342 10.071 30.007 1.00 92.38 118 ALA A N 1
ATOM 907 C CA . ALA A 1 118 ? -7.934 10.014 28.684 1.00 92.38 118 ALA A CA 1
ATOM 908 C C . ALA A 1 118 ? -8.591 8.649 28.440 1.00 92.38 118 ALA A C 1
ATOM 910 O O . ALA A 1 118 ? -7.991 7.592 28.644 1.00 92.38 118 ALA A O 1
ATOM 911 N N . VAL A 1 119 ? -9.841 8.670 27.990 1.00 92.62 119 VAL A N 1
ATOM 912 C CA . VAL A 1 119 ? -10.594 7.486 27.568 1.00 92.62 119 VAL A CA 1
ATOM 913 C C . VAL A 1 119 ? -10.976 7.649 26.110 1.00 92.62 119 VAL A C 1
ATOM 915 O O . VAL A 1 119 ? -11.413 8.723 25.700 1.00 92.62 119 VAL A O 1
ATOM 918 N N . MET A 1 120 ? -10.847 6.574 25.340 1.00 94.50 120 MET A N 1
ATOM 919 C CA . MET A 1 120 ? -11.381 6.496 23.987 1.00 94.50 120 MET A CA 1
ATOM 920 C C . MET A 1 120 ? -12.549 5.519 23.912 1.00 94.50 120 MET A C 1
ATOM 922 O O . MET A 1 120 ? -12.598 4.519 24.633 1.00 94.50 120 MET A O 1
ATOM 926 N N . LEU A 1 121 ? -13.456 5.796 22.986 1.00 95.00 121 LEU A N 1
ATOM 927 C CA . LEU A 1 121 ? -14.458 4.869 22.482 1.00 95.00 121 LEU A CA 1
ATOM 928 C C . LEU A 1 121 ? -14.331 4.848 20.960 1.00 95.00 121 LEU A C 1
ATOM 930 O O . LEU A 1 121 ? -14.310 5.907 20.337 1.00 95.00 121 LEU A O 1
ATOM 934 N N . VAL A 1 122 ? -14.279 3.663 20.367 1.00 96.56 122 VAL A N 1
ATOM 935 C CA . VAL A 1 122 ? -14.439 3.456 18.929 1.00 96.56 122 VAL A CA 1
ATOM 936 C C . VAL A 1 122 ? -15.728 2.682 18.690 1.00 96.56 122 VAL A C 1
ATOM 938 O O . VAL A 1 122 ? -15.935 1.623 19.272 1.00 96.56 122 VAL A O 1
ATOM 941 N N . GLY A 1 123 ? -16.613 3.229 17.867 1.00 95.44 123 GLY A N 1
ATOM 942 C CA . GLY A 1 123 ? -17.839 2.592 17.400 1.00 95.44 123 GLY A CA 1
ATOM 943 C C . GLY A 1 123 ? -17.676 2.129 15.959 1.00 95.44 123 GLY A C 1
ATOM 944 O O . GLY A 1 123 ? -17.034 2.807 15.154 1.00 95.44 123 GLY A O 1
ATOM 945 N N . LEU A 1 124 ? -18.250 0.974 15.641 1.00 94.50 124 LEU A N 1
ATOM 946 C CA . LEU A 1 124 ? -18.137 0.334 14.339 1.00 94.50 124 LEU A CA 1
ATOM 947 C C . LEU A 1 124 ? -19.463 0.405 13.592 1.00 94.50 124 LEU A C 1
ATOM 949 O O . LEU A 1 124 ? -20.523 0.109 14.144 1.00 94.50 124 LEU A O 1
ATOM 953 N N . GLN A 1 125 ? -19.386 0.718 12.303 1.00 92.69 125 GLN A N 1
ATOM 954 C CA . GLN A 1 125 ? -20.506 0.591 11.382 1.00 92.69 125 GLN A CA 1
ATOM 955 C C . GLN A 1 125 ? -20.286 -0.629 10.491 1.00 92.69 125 GLN A C 1
ATOM 957 O O . GLN A 1 125 ? -19.204 -0.812 9.943 1.00 92.69 125 GLN A O 1
ATOM 962 N N . TYR A 1 126 ? -21.320 -1.447 10.315 1.00 89.12 126 TYR A N 1
ATOM 963 C CA . TYR A 1 126 ? -21.320 -2.588 9.399 1.00 89.12 126 TYR A CA 1
ATOM 964 C C . TYR A 1 126 ? -22.327 -2.362 8.273 1.00 89.12 126 TYR A C 1
ATOM 966 O O . TYR A 1 126 ? -23.298 -1.627 8.482 1.00 89.12 126 TYR A O 1
ATOM 974 N N . PRO A 1 127 ? -22.142 -3.003 7.106 1.00 86.12 127 PRO A N 1
ATOM 975 C CA . PRO A 1 127 ? -23.132 -2.918 6.049 1.00 86.12 127 PRO A CA 1
ATOM 976 C C . PRO A 1 127 ? -24.447 -3.538 6.534 1.00 86.12 127 PRO A C 1
ATOM 978 O O . PRO A 1 127 ? -24.457 -4.511 7.307 1.00 86.12 127 PRO A O 1
ATOM 981 N N . ALA A 1 128 ? -25.562 -2.965 6.079 1.00 78.44 128 ALA A N 1
ATOM 982 C CA . ALA A 1 128 ? -26.862 -3.590 6.256 1.00 78.44 128 ALA A CA 1
ATOM 983 C C . ALA A 1 128 ? -26.842 -4.958 5.557 1.00 78.44 128 ALA A C 1
ATOM 985 O O . ALA A 1 128 ? -26.236 -5.138 4.501 1.00 78.44 128 ALA A O 1
ATOM 986 N N . THR A 1 129 ? -27.458 -5.965 6.167 1.00 67.06 129 THR A N 1
ATOM 987 C CA . THR A 1 129 ? -27.514 -7.302 5.570 1.00 67.06 129 THR A CA 1
ATOM 988 C C . THR A 1 129 ? -28.188 -7.249 4.199 1.00 67.06 129 THR A C 1
ATOM 990 O O . THR A 1 129 ? -29.347 -6.856 4.119 1.00 67.06 129 THR A O 1
ATOM 993 N N . GLY A 1 130 ? -27.483 -7.687 3.148 1.00 54.78 130 GLY A N 1
ATOM 994 C CA . GLY A 1 130 ? -28.055 -7.900 1.812 1.00 54.78 130 GLY A 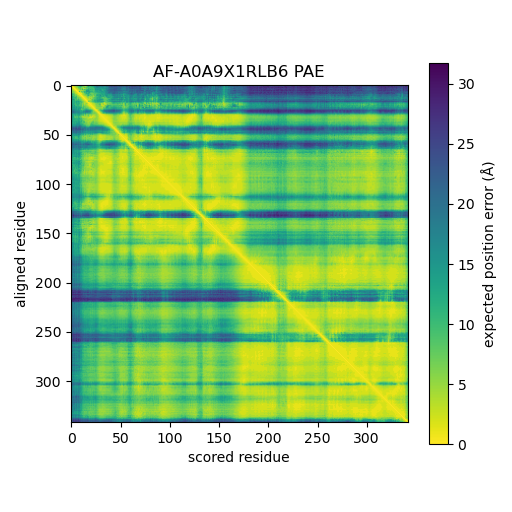CA 1
ATOM 995 C C . GLY A 1 130 ? -27.889 -6.761 0.798 1.00 54.78 130 GLY A C 1
ATOM 996 O O . GLY A 1 130 ? -28.571 -6.791 -0.220 1.00 54.78 130 GLY A O 1
ATOM 997 N N . THR A 1 131 ? -27.019 -5.770 1.031 1.00 51.66 131 THR A N 1
ATOM 998 C CA . THR A 1 131 ? -26.934 -4.574 0.165 1.00 51.66 131 THR A CA 1
ATOM 999 C C . THR A 1 131 ? -25.922 -4.620 -0.987 1.00 51.66 131 THR A C 1
ATOM 1001 O O . THR A 1 131 ? -25.844 -3.646 -1.728 1.00 51.66 131 THR A O 1
ATOM 1004 N N . GLY A 1 132 ? -25.164 -5.700 -1.206 1.00 46.41 132 GLY A N 1
ATOM 1005 C CA . GLY A 1 132 ? -24.258 -5.759 -2.361 1.00 46.41 132 GLY A CA 1
ATOM 1006 C C . GLY A 1 132 ? -23.291 -6.938 -2.365 1.00 46.41 132 GLY A C 1
ATOM 1007 O O . GLY A 1 132 ? -23.015 -7.526 -1.325 1.00 46.41 132 GLY A O 1
ATOM 1008 N N . VAL A 1 133 ? -22.809 -7.280 -3.561 1.00 45.97 133 VAL A N 1
ATOM 1009 C CA . VAL A 1 133 ? -22.064 -8.508 -3.897 1.00 45.97 133 VAL A CA 1
ATOM 1010 C C . VAL A 1 133 ? -20.595 -8.482 -3.425 1.00 45.97 133 VAL A C 1
ATOM 1012 O O . VAL A 1 133 ? -19.969 -9.535 -3.386 1.00 45.97 133 VAL A O 1
ATOM 1015 N N . ASP A 1 134 ? -20.073 -7.334 -2.973 1.00 54.41 134 ASP A N 1
ATOM 1016 C CA . ASP A 1 134 ? -18.637 -7.164 -2.678 1.00 54.41 134 ASP A CA 1
ATOM 1017 C C . ASP A 1 134 ? -18.283 -6.785 -1.226 1.00 54.41 134 ASP A C 1
ATOM 1019 O O . ASP A 1 134 ? -17.105 -6.817 -0.863 1.00 54.41 134 ASP A O 1
ATOM 1023 N N . ASP A 1 135 ? -19.262 -6.485 -0.365 1.00 68.62 135 ASP A N 1
ATOM 1024 C CA . ASP A 1 135 ? -18.993 -6.108 1.028 1.00 68.62 135 ASP A CA 1
ATOM 1025 C C . ASP A 1 135 ? -19.249 -7.288 1.967 1.00 68.62 135 ASP A C 1
ATOM 1027 O O . ASP A 1 135 ? -20.372 -7.561 2.405 1.00 68.62 135 ASP A O 1
ATOM 1031 N N . ASP A 1 136 ? -18.175 -8.006 2.292 1.00 80.88 136 ASP A N 1
ATOM 1032 C CA . ASP A 1 136 ? -18.204 -9.043 3.313 1.00 80.88 136 ASP A CA 1
ATOM 1033 C C . ASP A 1 136 ? -18.721 -8.450 4.631 1.00 80.88 136 ASP A C 1
ATOM 1035 O O . ASP A 1 136 ? -18.090 -7.592 5.249 1.00 80.88 136 ASP A O 1
ATOM 1039 N N . ALA A 1 137 ? -19.879 -8.930 5.092 1.00 84.19 137 ALA A N 1
ATOM 1040 C CA . ALA A 1 137 ? -20.543 -8.374 6.263 1.00 84.19 137 ALA A CA 1
ATOM 1041 C C . ALA A 1 137 ? -19.725 -8.510 7.564 1.00 84.19 137 ALA A C 1
ATOM 1043 O O . ALA A 1 137 ? -20.114 -7.957 8.593 1.00 84.19 137 ALA A O 1
ATOM 1044 N N . ARG A 1 138 ? -18.616 -9.251 7.570 1.00 86.62 138 ARG A N 1
ATOM 1045 C CA . ARG A 1 138 ? -17.687 -9.350 8.705 1.00 86.62 138 ARG A CA 1
ATOM 1046 C C . ARG A 1 138 ? -16.734 -8.152 8.776 1.00 86.62 138 ARG A C 1
ATOM 1048 O O . ARG A 1 138 ? -16.139 -7.930 9.829 1.00 86.62 138 ARG A O 1
ATOM 1055 N N . VAL A 1 139 ? -16.611 -7.376 7.699 1.00 90.62 139 VAL A N 1
ATOM 1056 C CA . VAL A 1 139 ? -15.765 -6.182 7.586 1.00 90.62 139 VAL A CA 1
ATOM 1057 C C . VAL A 1 139 ? -16.590 -4.944 7.975 1.00 90.62 139 VAL A C 1
ATOM 1059 O O . VAL A 1 139 ? -17.671 -4.735 7.418 1.00 90.62 139 VAL A O 1
ATOM 1062 N N . PRO A 1 140 ? -16.146 -4.116 8.939 1.00 93.00 140 PRO A N 1
ATOM 1063 C CA . PRO A 1 140 ? -16.775 -2.821 9.197 1.00 93.00 140 PRO A CA 1
ATOM 1064 C C . PRO A 1 140 ? -16.670 -1.928 7.955 1.00 93.00 140 PRO A C 1
ATOM 1066 O O . PRO A 1 140 ? -15.660 -1.977 7.268 1.00 93.00 140 PRO A O 1
ATOM 1069 N N . VAL A 1 141 ? -17.656 -1.076 7.685 1.00 93.69 141 VAL A N 1
ATOM 1070 C CA . VAL A 1 141 ? -17.603 -0.049 6.620 1.00 93.69 141 VAL A CA 1
ATOM 1071 C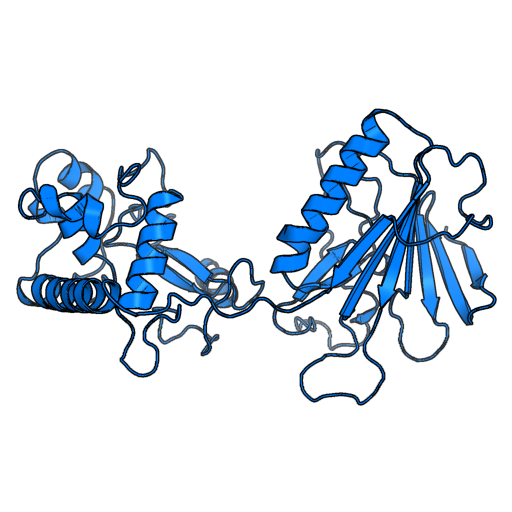 C . VAL A 1 141 ? -17.099 1.299 7.131 1.00 93.69 141 VAL A C 1
ATOM 1073 O O . VAL A 1 141 ? -16.763 2.178 6.342 1.00 93.69 141 VAL A O 1
ATOM 1076 N N . GLY A 1 142 ? -17.005 1.479 8.448 1.00 95.31 142 GLY A N 1
ATOM 1077 C CA . GLY A 1 142 ? -16.510 2.715 9.037 1.00 95.31 142 GLY A CA 1
ATOM 1078 C C . GLY A 1 142 ? -16.310 2.635 10.542 1.00 95.31 142 GLY A C 1
ATOM 1079 O O . GLY A 1 142 ? -16.831 1.741 11.216 1.00 95.31 142 GLY A O 1
ATOM 1080 N N . PHE A 1 143 ? -15.553 3.603 11.046 1.00 97.19 143 PHE A N 1
ATOM 1081 C CA . PHE A 1 143 ? -15.188 3.751 12.447 1.00 97.19 143 PHE A CA 1
ATOM 1082 C C . PHE A 1 143 ? -15.486 5.178 12.901 1.00 97.19 143 PHE A C 1
ATOM 1084 O O . PHE A 1 143 ? -15.156 6.141 12.207 1.00 97.19 143 PHE A O 1
ATOM 1091 N N . SER A 1 144 ? -16.100 5.317 14.071 1.00 97.25 144 SER A N 1
ATOM 1092 C CA . SER A 1 144 ? -16.319 6.598 14.746 1.00 97.25 144 SER A CA 1
ATOM 1093 C C . SER A 1 144 ? -15.575 6.601 16.071 1.00 97.25 144 SER A C 1
ATOM 1095 O O . SER A 1 144 ? -15.699 5.652 16.836 1.00 97.25 144 SER A O 1
ATOM 1097 N N . PHE A 1 145 ? -14.819 7.655 16.353 1.00 96.25 145 PHE A N 1
ATOM 1098 C CA . PHE A 1 145 ? -14.003 7.774 17.556 1.00 96.25 145 PHE A CA 1
ATOM 1099 C C . PHE A 1 145 ? -14.508 8.908 18.432 1.00 96.25 145 PHE A C 1
ATOM 1101 O O . PHE A 1 145 ? -14.761 10.012 17.952 1.00 96.25 145 PHE A O 1
ATOM 1108 N N . TRP A 1 146 ? -14.564 8.658 19.731 1.00 95.50 146 TRP A N 1
ATOM 1109 C CA . TRP A 1 146 ? -14.795 9.660 20.758 1.00 95.50 146 TRP A CA 1
ATOM 1110 C C . TRP A 1 146 ? -13.614 9.662 21.718 1.00 95.50 146 TRP A C 1
ATOM 1112 O O . TRP A 1 146 ? -13.154 8.602 22.145 1.00 95.50 146 TRP A O 1
ATOM 1122 N N . LEU A 1 147 ? -13.145 10.860 22.058 1.00 94.38 147 LEU A N 1
ATOM 1123 C CA . LEU A 1 147 ? -12.072 11.086 23.014 1.00 94.38 147 LEU A CA 1
ATOM 1124 C C . LEU A 1 147 ? -12.627 11.863 24.206 1.00 94.38 147 LEU A C 1
ATOM 1126 O O . LEU A 1 147 ? -13.226 12.924 24.046 1.00 94.38 147 LEU A O 1
ATOM 1130 N N . PHE A 1 148 ? -12.385 11.344 25.403 1.00 93.00 148 PHE A N 1
ATOM 1131 C CA . PHE A 1 148 ? -12.772 11.945 26.673 1.00 93.00 148 PHE A CA 1
ATOM 1132 C C . PHE A 1 148 ? -11.493 12.213 27.471 1.00 93.00 148 PHE A C 1
ATOM 1134 O O . PHE A 1 148 ? -11.036 11.322 28.187 1.00 93.00 148 PHE A O 1
ATOM 1141 N N . PRO A 1 149 ? -10.878 13.405 27.346 1.00 90.00 149 PRO A N 1
ATOM 1142 C CA . PRO A 1 149 ? -9.548 13.657 27.899 1.00 90.00 149 PRO A CA 1
ATOM 1143 C C . PRO A 1 149 ? -9.508 13.501 29.421 1.00 90.00 149 PRO A C 1
ATOM 1145 O O . PRO A 1 149 ? -8.579 12.925 29.958 1.00 90.00 149 PRO A O 1
ATOM 1148 N N . ASN A 1 150 ? -10.544 13.961 30.124 1.00 89.81 150 ASN A N 1
ATOM 1149 C CA . ASN A 1 150 ? -10.570 14.040 31.586 1.00 89.81 150 ASN A CA 1
ATOM 1150 C C . ASN A 1 150 ? -11.631 13.116 32.200 1.00 89.81 150 ASN A C 1
ATOM 1152 O O . ASN A 1 150 ? -12.434 13.552 33.025 1.00 89.81 150 ASN A O 1
ATOM 1156 N N . PHE A 1 151 ? -11.694 11.852 31.774 1.00 89.81 151 PHE A N 1
ATOM 1157 C CA . PHE A 1 151 ? -12.719 10.933 32.269 1.00 89.81 151 PHE A CA 1
ATOM 1158 C C . PHE A 1 151 ? -12.294 10.250 33.579 1.00 89.81 151 PHE A C 1
ATOM 1160 O O . PHE A 1 151 ? -11.428 9.368 33.606 1.00 89.81 151 PHE A O 1
ATOM 1167 N N . THR A 1 152 ? -12.947 10.642 34.674 1.00 87.88 152 THR A N 1
ATOM 1168 C CA . THR A 1 152 ? -12.685 10.146 36.038 1.00 87.88 152 THR A CA 1
ATOM 1169 C C . THR A 1 152 ? -13.641 9.040 36.491 1.00 87.88 152 THR A C 1
ATOM 1171 O O . THR A 1 152 ? -13.405 8.413 37.520 1.00 87.88 152 THR A O 1
ATOM 1174 N N . GLY A 1 153 ? -14.711 8.776 35.734 1.00 87.38 153 GLY A N 1
ATOM 1175 C CA . GLY A 1 153 ? -15.670 7.717 36.047 1.00 87.38 153 GLY A CA 1
ATOM 1176 C C . GLY A 1 153 ? -15.141 6.300 35.768 1.00 87.38 153 GLY A C 1
ATOM 1177 O O . GLY A 1 153 ? -14.065 6.126 35.182 1.00 87.38 153 GLY A O 1
ATOM 1178 N N . PRO A 1 154 ? -15.912 5.262 36.135 1.00 86.31 154 PRO A N 1
ATOM 1179 C CA . PRO A 1 154 ? -15.623 3.891 35.728 1.00 86.31 154 PRO A CA 1
ATOM 1180 C C . PRO A 1 154 ? -15.838 3.714 34.218 1.00 86.31 154 PRO A C 1
ATOM 1182 O O . PRO A 1 154 ? -16.735 4.327 33.633 1.00 86.31 154 PRO A O 1
ATOM 1185 N N . LEU A 1 155 ? -15.062 2.835 33.573 1.00 83.69 155 LEU A N 1
ATOM 1186 C CA . LEU A 1 155 ? -15.233 2.517 32.145 1.00 83.69 155 LEU A CA 1
ATOM 1187 C C . LEU A 1 155 ? -16.592 1.875 31.822 1.00 83.69 155 LEU A C 1
ATOM 1189 O O . LEU A 1 155 ? -17.029 1.929 30.681 1.00 83.69 155 LEU A O 1
ATOM 1193 N N . SER A 1 156 ? -17.289 1.313 32.808 1.00 79.94 156 SER A N 1
ATOM 1194 C CA . SER A 1 156 ? -18.665 0.826 32.658 1.00 79.94 156 SER A CA 1
ATOM 1195 C C . SER A 1 156 ? -19.720 1.935 32.720 1.00 79.94 156 SER A C 1
ATOM 1197 O O . SER A 1 156 ? -20.874 1.701 32.369 1.00 79.94 156 SER A O 1
ATOM 1199 N N . GLY A 1 157 ? -19.353 3.136 33.177 1.00 80.62 157 GLY A N 1
ATOM 1200 C CA . GLY A 1 157 ? -20.275 4.257 33.330 1.00 80.62 157 GLY A CA 1
ATOM 1201 C C . GLY A 1 157 ? -20.688 4.867 31.992 1.00 80.62 157 GLY A C 1
ATOM 1202 O O . GLY A 1 157 ? -19.959 4.773 30.999 1.00 80.62 157 GLY A O 1
ATOM 1203 N N . ALA A 1 158 ? -21.840 5.539 31.979 1.00 81.12 158 ALA A N 1
ATOM 1204 C CA . ALA A 1 158 ? -22.311 6.280 30.814 1.00 81.12 158 ALA A CA 1
ATOM 1205 C C . ALA A 1 158 ? -21.277 7.331 30.373 1.00 81.12 158 ALA A C 1
ATOM 1207 O O . ALA A 1 158 ? -20.701 8.044 31.198 1.00 81.12 158 ALA A O 1
ATOM 1208 N N . LEU A 1 159 ? -21.040 7.416 29.064 1.00 81.19 159 LEU A N 1
ATOM 1209 C CA . LEU A 1 159 ? -20.234 8.474 28.465 1.00 81.19 159 LEU A CA 1
ATOM 1210 C C . LEU A 1 159 ? -21.146 9.627 28.037 1.00 81.19 159 LEU A C 1
ATOM 1212 O O . LEU A 1 159 ? -22.241 9.367 27.532 1.00 81.19 159 LEU A O 1
ATOM 1216 N N . PRO A 1 160 ? -20.713 10.888 28.190 1.00 82.25 160 PRO A N 1
ATOM 1217 C CA . PRO A 1 160 ? -21.421 12.025 27.620 1.00 82.25 160 PRO A CA 1
ATOM 1218 C C . PRO A 1 160 ? -21.242 11.999 26.097 1.00 82.25 160 PRO A C 1
ATOM 1220 O O . PRO A 1 160 ? -20.320 12.602 25.551 1.00 82.25 160 PRO A O 1
ATOM 1223 N N . MET A 1 161 ? -22.083 11.227 25.412 1.00 83.44 161 MET A N 1
ATOM 1224 C CA . MET A 1 161 ? -21.983 11.026 23.970 1.00 83.44 161 MET A CA 1
ATOM 1225 C C . MET A 1 161 ? -22.345 12.320 23.234 1.00 83.44 161 MET A C 1
ATOM 1227 O O . MET A 1 161 ? -23.505 12.722 23.188 1.00 83.44 161 MET A O 1
ATOM 1231 N N . GLY A 1 162 ? -21.329 12.967 22.669 1.00 86.06 162 GLY A N 1
ATOM 1232 C CA . GLY A 1 162 ? -21.460 14.043 21.690 1.00 86.06 162 GLY A CA 1
ATOM 1233 C C . GLY A 1 162 ? -21.215 13.544 20.259 1.00 86.06 162 GLY A C 1
ATOM 1234 O O . GLY A 1 162 ? -21.157 12.330 20.028 1.00 86.06 162 GLY A O 1
ATOM 1235 N N . PRO A 1 163 ? -21.035 14.452 19.284 1.00 90.56 163 PRO A N 1
ATOM 1236 C CA . PRO A 1 163 ? -20.556 14.065 17.961 1.00 90.56 163 PRO A CA 1
ATOM 1237 C C . PRO A 1 163 ? -19.200 13.354 18.065 1.00 90.56 163 PRO A C 1
ATOM 1239 O O . PRO A 1 163 ? -18.404 13.631 18.966 1.00 90.56 163 PRO A O 1
ATOM 1242 N N . ALA A 1 164 ? -18.946 12.427 17.142 1.00 91.50 164 ALA A N 1
ATOM 1243 C CA . ALA A 1 164 ? -17.654 11.760 17.061 1.00 91.50 164 ALA A CA 1
ATOM 1244 C C . ALA A 1 164 ? -16.547 12.794 16.809 1.00 91.50 164 ALA A C 1
ATOM 1246 O O . ALA A 1 164 ? -16.687 13.687 15.975 1.00 91.50 164 ALA A O 1
ATOM 1247 N N . TRP A 1 165 ? -15.437 12.652 17.527 1.00 95.19 165 TRP A N 1
ATOM 1248 C CA . TRP A 1 165 ? -14.241 13.470 17.345 1.00 95.19 165 TRP A CA 1
ATOM 1249 C C . TRP A 1 165 ? -13.577 13.203 15.984 1.00 95.19 165 TRP A C 1
ATOM 1251 O O . TRP A 1 165 ? -13.106 14.131 15.320 1.00 95.19 165 TRP A O 1
ATOM 1261 N N . ARG A 1 166 ? -13.583 11.939 15.543 1.00 96.69 166 ARG A N 1
ATOM 1262 C CA . ARG A 1 166 ? -13.133 11.509 14.211 1.00 96.69 166 ARG A CA 1
ATOM 1263 C C . ARG A 1 166 ? -14.076 10.462 13.642 1.00 96.69 166 ARG A C 1
ATOM 1265 O O . ARG A 1 166 ? -14.616 9.642 14.381 1.00 96.69 166 ARG A O 1
ATOM 1272 N N . GLN A 1 167 ? -14.216 10.459 12.323 1.00 96.56 167 GLN A N 1
ATOM 1273 C CA . GLN A 1 167 ? -14.877 9.393 11.579 1.00 96.56 167 GLN A CA 1
ATOM 1274 C C . GLN A 1 167 ? -14.032 9.044 10.364 1.00 96.56 167 GLN A C 1
ATOM 1276 O O . GLN A 1 167 ? -13.537 9.939 9.681 1.00 96.56 167 GLN A O 1
ATOM 1281 N N . ILE A 1 168 ? -13.870 7.752 10.100 1.00 96.12 168 ILE A N 1
ATOM 1282 C CA . ILE A 1 168 ? -13.185 7.260 8.905 1.00 96.12 168 ILE A CA 1
ATOM 1283 C C . ILE A 1 168 ? -14.000 6.139 8.272 1.00 96.12 168 ILE A C 1
ATOM 1285 O O . ILE A 1 168 ? -14.577 5.300 8.966 1.00 96.12 168 ILE A O 1
ATOM 1289 N N . ALA A 1 169 ? -14.037 6.120 6.944 1.00 94.81 169 ALA A N 1
ATOM 1290 C CA . ALA A 1 169 ? -14.624 5.024 6.191 1.00 94.81 169 ALA A CA 1
ATOM 1291 C C . ALA A 1 169 ? -13.584 3.908 6.021 1.00 94.81 169 ALA A C 1
ATOM 1293 O O . ALA A 1 169 ? -12.430 4.169 5.677 1.00 94.81 169 ALA A O 1
ATOM 1294 N N . ASN A 1 170 ? -13.986 2.659 6.244 1.00 92.75 170 ASN A N 1
ATOM 1295 C CA . ASN A 1 170 ? -13.144 1.497 5.992 1.00 92.75 170 ASN A CA 1
ATOM 1296 C C . ASN A 1 170 ? -13.292 1.075 4.528 1.00 92.75 170 ASN A C 1
ATOM 1298 O O . ASN A 1 170 ? -13.968 0.099 4.211 1.00 92.75 170 ASN A O 1
ATOM 1302 N N . VAL A 1 171 ? -12.699 1.856 3.630 1.00 89.69 171 VAL A N 1
ATOM 1303 C CA . VAL A 1 171 ? -12.795 1.631 2.186 1.00 89.69 171 VAL A CA 1
ATOM 1304 C C . VAL A 1 171 ? -11.569 0.905 1.659 1.00 89.69 171 VAL A C 1
ATOM 1306 O O . VAL A 1 171 ? -10.428 1.220 2.014 1.00 89.69 171 VAL A O 1
ATOM 1309 N N . ARG A 1 172 ? -11.809 -0.054 0.765 1.00 86.31 172 ARG A N 1
ATOM 1310 C CA . ARG A 1 172 ? -10.745 -0.723 0.021 1.00 86.31 172 ARG A CA 1
ATOM 1311 C C . ARG A 1 172 ? -9.983 0.310 -0.808 1.00 86.31 172 ARG A C 1
ATOM 1313 O O . ARG A 1 172 ? -10.593 1.147 -1.471 1.00 86.31 172 ARG A O 1
ATOM 1320 N N . ALA A 1 173 ? -8.654 0.238 -0.791 1.00 86.62 173 ALA A N 1
ATOM 1321 C CA . ALA A 1 173 ? -7.829 1.085 -1.644 1.00 86.62 173 ALA A CA 1
ATOM 1322 C C . ALA A 1 173 ? -8.195 0.918 -3.127 1.00 86.62 173 ALA A C 1
ATOM 1324 O O . ALA A 1 173 ? -8.352 -0.203 -3.620 1.00 86.62 173 ALA A O 1
ATOM 1325 N N . GLY A 1 174 ? -8.268 2.042 -3.839 1.00 86.50 174 GLY A N 1
ATOM 1326 C CA . GLY A 1 174 ? -8.317 2.043 -5.295 1.00 86.50 174 GLY A CA 1
ATOM 1327 C C . GLY A 1 174 ? -7.014 1.516 -5.900 1.00 86.50 174 GLY A C 1
ATOM 1328 O O . GLY A 1 174 ? -5.951 1.556 -5.272 1.00 86.50 174 GLY A O 1
ATOM 1329 N N . GLY A 1 175 ? -7.104 1.014 -7.133 1.00 90.38 175 GLY A N 1
ATOM 1330 C CA . GLY A 1 175 ? -5.926 0.634 -7.911 1.00 90.38 175 GLY A CA 1
ATOM 1331 C C . GLY A 1 175 ? -4.987 1.824 -8.114 1.00 90.38 175 GLY A C 1
ATOM 1332 O O . GLY A 1 175 ? -5.450 2.947 -8.315 1.00 90.38 175 GLY A O 1
ATOM 1333 N N . VAL A 1 176 ? -3.678 1.581 -8.071 1.00 92.06 176 VAL A N 1
ATOM 1334 C CA . VAL A 1 176 ? -2.663 2.581 -8.411 1.00 92.06 176 VAL A CA 1
ATOM 1335 C C . VAL A 1 176 ? -2.786 2.893 -9.894 1.00 92.06 176 VAL A C 1
ATOM 1337 O O . VAL A 1 176 ? -2.678 1.996 -10.736 1.00 92.06 176 VAL A O 1
ATOM 1340 N N . ARG A 1 177 ? -3.048 4.166 -10.194 1.00 92.81 177 ARG A N 1
ATOM 1341 C CA . ARG A 1 177 ? -3.247 4.667 -11.549 1.00 92.81 177 ARG A CA 1
ATOM 1342 C C . ARG A 1 177 ? -2.495 5.979 -11.755 1.00 92.81 177 ARG A C 1
ATOM 1344 O O . ARG A 1 177 ? -2.615 6.885 -10.937 1.00 92.81 177 ARG A O 1
ATOM 1351 N N . PHE A 1 178 ? -1.794 6.088 -12.875 1.00 91.62 178 PHE A N 1
ATOM 1352 C CA . PHE A 1 178 ? -1.223 7.315 -13.416 1.00 91.62 178 PHE A CA 1
ATOM 1353 C C . PHE A 1 178 ? -1.934 7.615 -14.735 1.00 91.62 178 PHE A C 1
ATOM 1355 O O . PHE A 1 178 ? -1.699 6.905 -15.717 1.00 91.62 178 PHE A O 1
ATOM 1362 N N . PRO A 1 179 ? -2.840 8.608 -14.770 1.00 90.06 179 PRO A N 1
ATOM 1363 C CA . PRO A 1 179 ? -3.468 9.035 -16.013 1.00 90.06 179 PRO A CA 1
ATOM 1364 C C . PRO A 1 179 ? -2.400 9.376 -17.055 1.00 90.06 179 PRO A C 1
ATOM 1366 O O . PRO A 1 179 ? -1.454 10.100 -16.760 1.00 90.06 179 PRO A O 1
ATOM 1369 N N . ILE A 1 180 ? -2.539 8.831 -18.264 1.00 91.62 180 ILE A N 1
ATOM 1370 C CA . ILE A 1 180 ? -1.595 9.070 -19.361 1.00 91.62 180 ILE A CA 1
ATOM 1371 C C . ILE A 1 180 ? -2.246 10.042 -20.332 1.00 91.62 180 ILE A C 1
ATOM 1373 O O . ILE A 1 180 ? -2.915 9.645 -21.288 1.00 91.62 180 ILE A O 1
ATOM 1377 N N . GLU A 1 181 ? -2.070 11.325 -20.039 1.00 93.00 181 GLU A N 1
ATOM 1378 C CA . GLU A 1 181 ? -2.705 12.440 -20.733 1.00 93.00 181 GLU A CA 1
ATOM 1379 C C . GLU A 1 181 ? -1.680 13.544 -21.027 1.00 93.00 181 GLU A C 1
ATOM 1381 O O . GLU A 1 181 ? -0.641 13.646 -20.377 1.00 93.00 181 GLU A O 1
ATOM 1386 N N . GLY A 1 182 ? -1.947 14.381 -22.033 1.00 92.75 182 GLY A N 1
ATOM 1387 C CA . GLY A 1 182 ? -1.070 15.504 -22.378 1.00 92.75 182 GLY A CA 1
ATOM 1388 C C . GLY A 1 182 ? 0.395 15.087 -22.578 1.00 92.75 182 GLY A C 1
ATOM 1389 O O . GLY A 1 182 ? 0.695 14.204 -23.382 1.00 92.75 182 GLY A O 1
ATOM 1390 N N . GLY A 1 183 ? 1.309 15.718 -21.833 1.00 88.81 183 GLY A N 1
ATOM 1391 C CA . GLY A 1 183 ? 2.751 15.442 -21.906 1.00 88.81 183 GLY A CA 1
ATOM 1392 C C . GLY A 1 183 ? 3.152 14.014 -21.512 1.00 88.81 183 GLY A C 1
ATOM 1393 O O . GLY A 1 183 ? 4.219 13.545 -21.911 1.00 88.81 183 GLY A O 1
ATOM 1394 N N . ASP A 1 184 ? 2.298 13.285 -20.792 1.00 92.00 184 ASP A N 1
ATOM 1395 C CA . ASP A 1 184 ? 2.577 11.907 -20.388 1.00 92.00 184 ASP A CA 1
ATOM 1396 C C . ASP A 1 184 ? 2.463 10.906 -21.541 1.00 92.00 184 ASP A C 1
ATOM 1398 O O . ASP A 1 184 ? 3.070 9.836 -21.487 1.00 92.00 184 ASP A O 1
ATOM 1402 N N . ILE A 1 185 ? 1.773 11.268 -22.627 1.00 93.88 185 ILE A N 1
ATOM 1403 C CA . ILE A 1 185 ? 1.707 10.458 -23.851 1.00 93.88 185 ILE A CA 1
ATOM 1404 C C . ILE A 1 185 ? 3.103 10.308 -24.470 1.00 93.88 185 ILE A C 1
ATOM 1406 O O . ILE A 1 185 ? 3.519 9.200 -24.816 1.00 93.88 185 ILE A O 1
ATOM 1410 N N . GLU A 1 186 ? 3.844 11.413 -24.575 1.00 92.56 186 GLU A N 1
ATOM 1411 C CA . GLU A 1 186 ? 5.199 11.423 -25.134 1.00 92.56 186 GLU A CA 1
ATOM 1412 C C . GLU A 1 186 ? 6.197 10.739 -24.198 1.00 92.56 186 GLU A C 1
ATOM 1414 O O . GLU A 1 186 ? 7.007 9.926 -24.644 1.00 92.56 186 GLU A O 1
ATOM 1419 N N . ARG A 1 187 ? 6.078 10.964 -22.882 1.00 92.31 187 ARG A N 1
ATOM 1420 C CA . ARG A 1 187 ? 6.866 10.221 -21.888 1.00 92.31 187 ARG A CA 1
ATOM 1421 C C . ARG A 1 187 ? 6.619 8.719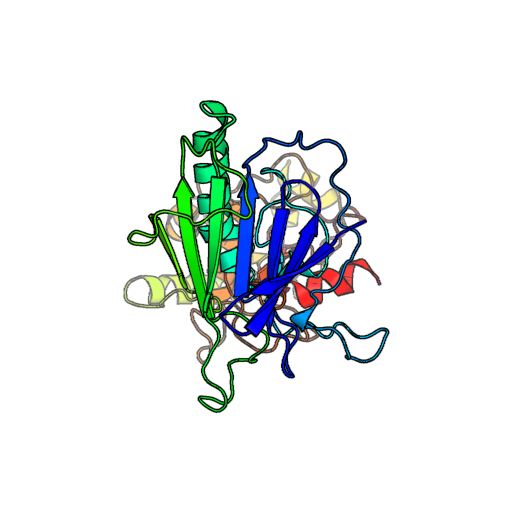 -21.993 1.00 92.31 187 ARG A C 1
ATOM 1423 O O . ARG A 1 187 ? 7.572 7.949 -22.053 1.00 92.31 187 ARG A O 1
ATOM 1430 N N . ARG A 1 188 ? 5.363 8.274 -22.093 1.00 94.69 188 ARG A N 1
ATOM 1431 C CA . ARG A 1 188 ? 5.043 6.855 -22.303 1.00 94.69 188 ARG A CA 1
ATOM 1432 C C . ARG A 1 188 ? 5.706 6.303 -23.553 1.00 94.69 188 ARG A C 1
ATOM 1434 O O . ARG A 1 188 ? 6.317 5.236 -23.478 1.00 94.69 188 ARG A O 1
ATOM 1441 N N . ARG A 1 189 ? 5.594 7.007 -24.682 1.00 95.19 189 ARG A N 1
ATOM 1442 C CA . ARG A 1 189 ? 6.233 6.584 -25.933 1.00 95.19 189 ARG A CA 1
ATOM 1443 C C . ARG A 1 189 ? 7.735 6.395 -25.728 1.00 95.19 189 ARG A C 1
ATOM 1445 O O . ARG A 1 189 ? 8.251 5.328 -26.044 1.00 95.19 189 ARG A O 1
ATOM 1452 N N . PHE A 1 190 ? 8.394 7.364 -25.099 1.00 93.75 190 PHE A N 1
ATOM 1453 C CA . PHE A 1 190 ? 9.816 7.284 -24.784 1.00 93.75 190 PHE A CA 1
ATOM 1454 C C . PHE A 1 190 ? 10.164 6.077 -23.897 1.00 93.75 190 PHE A C 1
ATOM 1456 O O . PHE A 1 190 ? 11.087 5.330 -24.215 1.00 93.75 190 PHE A O 1
ATOM 1463 N N . HIS A 1 191 ? 9.414 5.835 -22.814 1.00 95.06 191 HIS A N 1
ATOM 1464 C CA . HIS A 1 191 ? 9.635 4.679 -21.935 1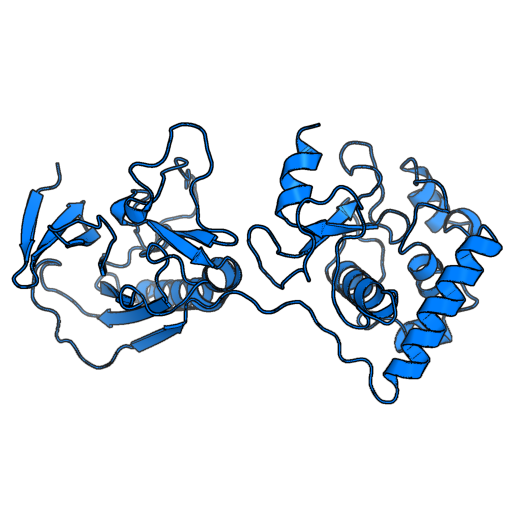.00 95.06 191 HIS A CA 1
ATOM 1465 C C . HIS A 1 191 ? 9.511 3.345 -22.692 1.00 95.06 191 HIS A C 1
ATOM 1467 O O . HIS A 1 191 ? 10.346 2.454 -22.518 1.00 95.06 191 HIS A O 1
ATOM 1473 N N . LEU A 1 192 ? 8.503 3.203 -23.558 1.00 96.31 192 LEU A N 1
ATOM 1474 C CA . LEU A 1 192 ? 8.305 2.002 -24.375 1.00 96.31 192 LEU A CA 1
ATOM 1475 C C . LEU A 1 192 ? 9.427 1.811 -25.404 1.00 96.31 192 LEU A C 1
ATOM 1477 O O . LEU A 1 192 ? 9.983 0.715 -25.514 1.00 96.31 192 LEU A O 1
ATOM 1481 N N . GLU A 1 193 ? 9.786 2.871 -26.128 1.00 95.69 193 GLU A N 1
ATOM 1482 C CA . GLU A 1 193 ? 10.855 2.850 -27.129 1.00 95.69 193 GLU A CA 1
ATOM 1483 C C . GLU A 1 193 ? 12.208 2.523 -26.500 1.00 95.69 193 GLU A C 1
ATOM 1485 O O . GLU A 1 193 ? 12.938 1.664 -27.005 1.00 95.69 193 GLU A O 1
ATOM 1490 N N . LEU A 1 194 ? 12.533 3.150 -25.366 1.00 94.81 194 LEU A N 1
ATOM 1491 C CA . LEU A 1 194 ? 13.794 2.919 -24.677 1.00 94.81 194 LEU A CA 1
ATOM 1492 C C . LEU A 1 194 ? 13.865 1.515 -24.070 1.00 94.81 194 LEU A C 1
ATOM 1494 O O . LEU A 1 194 ? 14.920 0.878 -24.142 1.00 94.81 194 LEU A O 1
ATOM 1498 N N . ARG A 1 195 ? 12.755 0.991 -23.535 1.00 94.81 195 ARG A N 1
ATOM 1499 C CA . ARG A 1 195 ? 12.672 -0.403 -23.075 1.00 94.81 195 ARG A CA 1
ATOM 1500 C C . ARG A 1 195 ? 12.940 -1.377 -24.222 1.00 94.81 195 ARG A C 1
ATOM 1502 O O . ARG A 1 195 ? 13.800 -2.248 -24.093 1.00 94.81 195 ARG A O 1
ATOM 1509 N N . ALA A 1 196 ? 12.267 -1.201 -25.359 1.00 94.50 196 ALA A N 1
ATOM 1510 C CA . ALA A 1 196 ? 12.459 -2.046 -26.537 1.00 94.50 196 ALA A CA 1
ATOM 1511 C C . ALA A 1 196 ? 13.891 -1.950 -27.093 1.00 94.50 196 ALA A C 1
ATOM 1513 O O . ALA A 1 196 ? 14.505 -2.968 -27.419 1.00 94.50 196 ALA A O 1
ATOM 1514 N N . ARG A 1 197 ? 14.451 -0.735 -27.160 1.00 93.56 197 ARG A N 1
ATOM 1515 C CA . ARG A 1 197 ? 15.832 -0.489 -27.597 1.00 93.56 197 ARG A CA 1
ATOM 1516 C C . ARG A 1 197 ? 16.846 -1.161 -26.674 1.00 93.56 197 ARG A C 1
ATOM 1518 O O . ARG A 1 197 ? 17.744 -1.828 -27.172 1.00 93.56 197 ARG A O 1
ATOM 1525 N N . THR A 1 198 ? 16.670 -1.038 -25.359 1.00 91.12 198 THR A N 1
ATOM 1526 C CA . THR A 1 198 ? 17.540 -1.661 -24.347 1.00 91.12 198 THR A CA 1
ATOM 1527 C C . THR A 1 198 ? 17.597 -3.179 -24.520 1.00 91.12 198 THR A C 1
ATOM 1529 O O . THR A 1 198 ? 18.687 -3.745 -24.531 1.00 91.12 198 THR A O 1
ATOM 1532 N N . ILE A 1 199 ? 16.449 -3.827 -24.747 1.00 90.38 199 ILE A N 1
ATOM 1533 C CA . ILE A 1 199 ? 16.382 -5.274 -25.002 1.00 90.38 199 ILE A CA 1
ATOM 1534 C C . ILE A 1 199 ? 17.072 -5.631 -26.325 1.00 90.38 199 ILE A C 1
ATOM 1536 O O . ILE A 1 199 ? 17.910 -6.529 -26.355 1.00 90.38 199 ILE A O 1
ATOM 1540 N N . ARG A 1 200 ? 16.750 -4.923 -27.416 1.00 93.38 200 ARG A N 1
ATOM 1541 C CA . ARG A 1 200 ? 17.291 -5.200 -28.759 1.00 93.38 200 ARG A CA 1
ATOM 1542 C C . ARG A 1 200 ? 18.807 -5.026 -28.837 1.00 93.38 200 ARG A C 1
ATOM 1544 O O . ARG A 1 200 ? 19.471 -5.800 -29.514 1.00 93.38 200 ARG A O 1
ATOM 1551 N N . GLU A 1 201 ? 19.342 -4.008 -28.174 1.00 91.75 201 GLU A N 1
ATOM 1552 C CA . GLU A 1 201 ? 20.783 -3.732 -28.129 1.00 91.75 201 GLU A CA 1
ATOM 1553 C C . GLU A 1 201 ? 21.517 -4.623 -27.117 1.00 91.75 201 GLU A C 1
ATOM 1555 O O . GLU A 1 201 ? 22.742 -4.576 -27.042 1.00 91.75 201 GLU A O 1
ATOM 1560 N N . GLY A 1 202 ? 20.792 -5.421 -26.322 1.00 86.62 202 GLY A N 1
ATOM 1561 C CA . GLY A 1 202 ? 21.379 -6.206 -25.239 1.00 86.62 202 GLY A CA 1
ATOM 1562 C C . GLY A 1 202 ? 22.084 -5.330 -24.204 1.00 86.62 202 GLY A C 1
ATOM 1563 O O . GLY A 1 202 ? 23.064 -5.765 -23.600 1.00 86.62 202 GLY A O 1
ATOM 1564 N N . TRP A 1 203 ? 21.633 -4.083 -24.035 1.00 87.50 203 TRP A N 1
ATOM 1565 C CA . TRP A 1 203 ? 22.247 -3.151 -23.099 1.00 87.50 203 TRP A CA 1
ATOM 1566 C C . TRP A 1 203 ? 21.999 -3.618 -21.662 1.00 87.50 203 TRP A C 1
ATOM 1568 O O . TRP A 1 203 ? 20.885 -4.004 -21.301 1.00 87.50 203 TRP A O 1
ATOM 1578 N N . GLY A 1 204 ? 23.041 -3.555 -20.839 1.00 84.88 204 GLY A N 1
ATOM 1579 C CA . GLY A 1 204 ? 22.983 -3.852 -19.413 1.00 84.88 204 GLY A CA 1
ATOM 1580 C C . GLY A 1 204 ? 23.844 -2.874 -18.625 1.00 84.88 204 GLY A C 1
ATOM 1581 O O . GLY A 1 204 ? 24.825 -2.340 -19.147 1.00 84.88 204 GLY A O 1
ATOM 1582 N N . ILE A 1 205 ? 23.492 -2.658 -17.358 1.00 84.69 205 ILE A N 1
ATOM 1583 C CA . ILE A 1 205 ? 24.229 -1.776 -16.442 1.00 84.69 205 ILE A CA 1
ATOM 1584 C C . ILE A 1 205 ? 25.712 -2.171 -16.312 1.00 84.69 205 ILE A C 1
ATOM 1586 O O . ILE A 1 205 ? 26.572 -1.329 -16.070 1.00 84.69 205 ILE A O 1
ATOM 1590 N N . GLU A 1 206 ? 26.029 -3.443 -16.559 1.00 84.12 206 GLU A N 1
ATOM 1591 C CA . GLU A 1 206 ? 27.381 -4.000 -16.578 1.00 84.12 206 GLU A CA 1
ATOM 1592 C C . GLU A 1 206 ? 28.286 -3.360 -17.650 1.00 84.12 206 GLU A C 1
ATOM 1594 O O . GLU A 1 206 ? 29.509 -3.463 -17.567 1.00 84.12 206 GLU A O 1
ATOM 1599 N N . GLN A 1 207 ? 27.707 -2.687 -18.651 1.00 80.25 207 GLN A N 1
ATOM 1600 C CA . GLN A 1 207 ? 28.436 -2.025 -19.737 1.00 80.25 207 GLN A CA 1
ATOM 1601 C C . GLN A 1 207 ? 28.954 -0.626 -19.364 1.00 80.25 207 GLN A C 1
ATOM 1603 O O . GLN A 1 207 ? 29.779 -0.079 -20.091 1.00 80.25 207 GLN A O 1
ATOM 1608 N N . LEU A 1 208 ? 28.507 -0.037 -18.247 1.00 73.69 208 LEU A N 1
ATOM 1609 C CA . LEU A 1 208 ? 28.844 1.347 -17.872 1.00 73.69 208 LEU A CA 1
ATOM 1610 C C . LEU A 1 208 ? 30.277 1.539 -17.343 1.00 73.69 208 LEU A C 1
ATOM 1612 O O . LEU A 1 208 ? 30.731 2.674 -17.217 1.00 73.69 208 LEU A O 1
ATOM 1616 N N . GLY A 1 209 ? 31.018 0.461 -17.062 1.00 66.19 209 GLY A N 1
ATOM 1617 C CA . GLY A 1 209 ? 32.350 0.555 -16.449 1.00 66.19 209 GLY A CA 1
ATOM 1618 C C . GLY A 1 209 ? 32.328 1.102 -15.006 1.00 66.19 209 GLY A C 1
ATOM 1619 O O . GLY A 1 209 ? 31.274 1.352 -14.425 1.00 66.19 209 GLY A O 1
ATOM 1620 N N . GLY A 1 210 ? 33.510 1.267 -14.400 1.00 67.19 210 GLY A N 1
ATOM 1621 C CA . GLY A 1 210 ? 33.682 1.981 -13.121 1.00 67.19 210 GLY A CA 1
ATOM 1622 C C . GLY A 1 210 ? 33.005 1.352 -11.891 1.00 67.19 210 GLY A C 1
ATOM 1623 O O . GLY A 1 210 ? 32.796 0.140 -11.822 1.00 67.19 210 GLY A O 1
ATOM 1624 N N . ASP A 1 211 ? 32.668 2.184 -10.900 1.00 59.84 211 ASP A N 1
ATOM 1625 C CA . ASP A 1 211 ? 32.043 1.737 -9.645 1.00 59.84 211 ASP A CA 1
ATOM 1626 C C . ASP A 1 211 ? 30.680 1.074 -9.879 1.00 59.84 211 ASP A C 1
ATOM 1628 O O . ASP A 1 211 ? 30.368 0.084 -9.222 1.00 59.84 211 ASP A O 1
ATOM 1632 N N . ALA A 1 212 ? 29.903 1.521 -10.876 1.00 56.06 212 ALA A N 1
ATOM 1633 C CA . ALA A 1 212 ? 28.650 0.875 -11.290 1.00 56.06 212 ALA A CA 1
ATOM 1634 C C . ALA A 1 212 ? 28.851 -0.616 -11.634 1.00 56.06 212 ALA A C 1
ATOM 1636 O O . ALA A 1 212 ? 28.052 -1.475 -11.249 1.00 56.06 212 ALA A O 1
ATOM 1637 N N . VAL A 1 213 ? 29.985 -0.952 -12.260 1.00 58.09 213 VAL A N 1
ATOM 1638 C CA . VAL A 1 213 ? 30.385 -2.339 -12.514 1.00 58.09 213 VAL A CA 1
ATOM 1639 C C . VAL A 1 213 ? 30.762 -3.069 -11.223 1.00 58.09 213 VAL A C 1
ATOM 1641 O O . VAL A 1 213 ? 30.396 -4.233 -11.065 1.00 58.09 213 VAL A O 1
ATOM 1644 N N . ALA A 1 214 ? 31.411 -2.411 -10.261 1.00 59.84 214 ALA A N 1
ATOM 1645 C CA . ALA A 1 214 ? 31.712 -3.006 -8.956 1.00 59.84 214 ALA A CA 1
ATOM 1646 C C . ALA A 1 214 ? 30.441 -3.383 -8.163 1.00 59.84 214 ALA A C 1
ATOM 1648 O O . ALA A 1 214 ? 30.446 -4.391 -7.457 1.00 59.84 214 ALA A O 1
ATOM 1649 N N . TRP A 1 215 ? 29.341 -2.635 -8.319 1.00 58.94 215 TRP A N 1
ATOM 1650 C CA . TRP A 1 215 ? 28.034 -2.954 -7.723 1.00 58.94 215 TRP A CA 1
ATOM 1651 C C . TRP A 1 215 ? 27.303 -4.079 -8.463 1.00 58.94 215 TRP A C 1
ATOM 1653 O O . TRP A 1 215 ? 26.796 -4.996 -7.820 1.00 58.94 215 TRP A O 1
ATOM 1663 N N . SER A 1 216 ? 27.321 -4.071 -9.802 1.00 56.22 216 SER A N 1
ATOM 1664 C CA . SER A 1 216 ? 26.739 -5.152 -10.618 1.00 56.22 216 SER A CA 1
ATOM 1665 C C . SER A 1 216 ? 27.452 -6.502 -10.439 1.00 56.22 216 SER A C 1
ATOM 1667 O O . SER A 1 216 ? 26.832 -7.550 -10.573 1.00 56.22 216 SER A O 1
ATOM 1669 N N . ARG A 1 217 ? 28.741 -6.490 -10.063 1.00 55.25 217 ARG A N 1
ATOM 1670 C CA . ARG A 1 217 ? 29.555 -7.686 -9.776 1.00 55.25 217 ARG A CA 1
ATOM 1671 C C . ARG A 1 217 ? 29.305 -8.303 -8.396 1.00 55.25 217 ARG A C 1
ATOM 1673 O O . ARG A 1 217 ? 29.841 -9.374 -8.122 1.00 55.25 217 ARG A O 1
ATOM 1680 N N . LYS A 1 218 ? 28.517 -7.663 -7.521 1.00 52.62 218 LYS A N 1
ATOM 1681 C CA . LYS A 1 218 ? 28.188 -8.200 -6.185 1.00 52.62 218 LYS A CA 1
ATOM 1682 C C . LYS A 1 218 ? 27.080 -9.266 -6.201 1.00 52.62 218 LYS A C 1
ATOM 1684 O O . LYS A 1 218 ? 26.855 -9.869 -5.156 1.00 52.62 218 LYS A O 1
ATOM 1689 N N . GLY A 1 219 ? 26.439 -9.539 -7.344 1.00 58.88 219 GLY A N 1
ATOM 1690 C CA . GLY A 1 219 ? 25.374 -10.541 -7.462 1.00 58.88 219 GLY A CA 1
ATOM 1691 C C . GLY A 1 219 ? 25.046 -10.940 -8.903 1.00 58.88 219 GLY A C 1
ATOM 1692 O O . GLY A 1 219 ? 25.414 -10.258 -9.855 1.00 58.88 219 GLY A O 1
ATOM 1693 N N . TRP A 1 220 ? 24.347 -12.066 -9.056 1.00 75.00 220 TRP A N 1
ATOM 1694 C CA . TRP A 1 220 ? 23.907 -12.596 -10.347 1.00 75.00 220 TRP A CA 1
ATOM 1695 C C . TRP A 1 220 ? 22.704 -11.790 -10.835 1.00 75.00 220 TRP A C 1
ATOM 1697 O O . TRP A 1 220 ? 21.578 -12.010 -10.390 1.00 75.00 220 TRP A O 1
ATOM 1707 N N . LEU A 1 221 ? 22.931 -10.825 -11.727 1.00 85.56 221 LEU A N 1
ATOM 1708 C CA . LEU A 1 221 ? 21.824 -10.145 -12.389 1.00 85.56 221 LEU A CA 1
ATOM 1709 C C . LEU A 1 221 ? 21.045 -11.139 -13.259 1.00 85.56 221 LEU A C 1
ATOM 1711 O O . LEU A 1 221 ? 21.654 -11.998 -13.905 1.00 85.56 221 LEU A O 1
ATOM 1715 N N . PRO A 1 222 ? 19.707 -11.030 -13.320 1.00 88.00 222 PRO A N 1
ATOM 1716 C CA . PRO A 1 222 ? 18.924 -11.863 -14.222 1.00 88.00 222 PRO A CA 1
ATOM 1717 C C . PRO A 1 222 ? 19.326 -11.593 -15.685 1.00 88.00 222 PRO A C 1
ATOM 1719 O O . PRO A 1 222 ? 19.894 -10.536 -15.984 1.00 88.00 222 PRO A O 1
ATOM 1722 N N . PRO A 1 223 ? 19.042 -12.505 -16.631 1.00 88.25 223 PRO A N 1
ATOM 1723 C CA . PRO A 1 223 ? 19.264 -12.250 -18.056 1.00 88.25 223 PRO A CA 1
ATOM 1724 C C . PRO A 1 223 ? 18.584 -10.950 -18.500 1.00 88.25 223 PRO A C 1
ATOM 1726 O O . PRO A 1 223 ? 17.506 -10.640 -18.004 1.00 88.25 223 PRO A O 1
ATOM 1729 N N . VAL A 1 224 ? 19.163 -10.204 -19.451 1.00 85.44 224 VAL A N 1
ATOM 1730 C CA . VAL A 1 224 ? 18.637 -8.888 -19.892 1.00 85.44 224 VAL A CA 1
ATOM 1731 C C . VAL A 1 224 ? 17.149 -8.943 -20.264 1.00 85.44 224 VAL A C 1
ATOM 1733 O O . VAL A 1 224 ? 16.381 -8.067 -19.875 1.00 85.44 224 VAL A O 1
ATOM 1736 N N . ALA A 1 225 ? 16.716 -10.012 -20.935 1.00 86.00 225 ALA A N 1
ATOM 1737 C CA . ALA A 1 225 ? 15.315 -10.226 -21.306 1.00 86.00 225 ALA A CA 1
ATOM 1738 C C . ALA A 1 225 ? 14.350 -10.343 -20.106 1.00 86.00 225 ALA A C 1
ATOM 1740 O O . ALA A 1 225 ? 13.154 -10.120 -20.263 1.00 86.00 225 ALA A O 1
ATOM 1741 N N . ALA A 1 226 ? 14.856 -10.664 -18.914 1.00 89.69 226 ALA A N 1
ATOM 1742 C CA . ALA A 1 226 ? 14.090 -10.788 -17.677 1.00 89.69 226 ALA A CA 1
ATOM 1743 C C . ALA A 1 226 ? 14.148 -9.520 -16.799 1.00 89.69 226 ALA A C 1
ATOM 1745 O O . ALA A 1 226 ? 13.737 -9.576 -15.647 1.00 89.69 226 ALA A O 1
ATOM 1746 N N . ARG A 1 227 ? 14.658 -8.386 -17.308 1.00 92.75 227 ARG A N 1
ATOM 1747 C CA . ARG A 1 227 ? 14.811 -7.117 -16.566 1.00 92.75 227 ARG A CA 1
ATOM 1748 C C . ARG A 1 227 ? 13.725 -6.109 -16.972 1.00 92.75 227 ARG A C 1
ATOM 1750 O O . ARG A 1 227 ? 13.990 -5.270 -17.836 1.00 92.75 227 ARG A O 1
ATOM 1757 N N . PRO A 1 228 ? 12.512 -6.129 -16.385 1.00 94.75 228 PRO A N 1
ATOM 1758 C CA . PRO A 1 228 ? 11.426 -5.234 -16.795 1.00 94.75 228 PRO A CA 1
ATOM 1759 C C . PRO A 1 228 ? 11.816 -3.752 -16.693 1.00 94.75 228 PRO A C 1
ATOM 1761 O O . PRO A 1 228 ? 11.416 -2.961 -17.549 1.00 94.75 228 PRO A O 1
ATOM 1764 N N . TYR A 1 229 ? 12.673 -3.403 -15.727 1.00 96.19 229 TYR A N 1
ATOM 1765 C CA . TYR A 1 229 ? 13.118 -2.031 -15.468 1.00 96.19 229 TYR A CA 1
ATOM 1766 C C . TYR A 1 229 ? 14.596 -1.774 -15.767 1.00 96.19 229 TYR A C 1
ATOM 1768 O O . TYR A 1 229 ? 15.095 -0.704 -15.436 1.00 96.19 229 TYR A O 1
ATOM 1776 N N . GLY A 1 230 ? 15.309 -2.688 -16.438 1.00 93.62 230 GLY A N 1
ATOM 1777 C CA . GLY A 1 230 ? 16.735 -2.483 -16.741 1.00 93.62 230 GLY A CA 1
ATOM 1778 C C . GLY A 1 230 ? 17.010 -1.224 -17.574 1.00 93.62 230 GLY A C 1
ATOM 1779 O O . GLY A 1 230 ? 18.050 -0.591 -17.436 1.00 93.62 230 GLY A O 1
ATOM 1780 N N . TYR A 1 231 ? 16.040 -0.788 -18.381 1.00 94.56 231 TYR A N 1
ATOM 1781 C CA . TYR A 1 231 ? 16.139 0.462 -19.137 1.00 94.56 231 TYR A CA 1
ATOM 1782 C C . TYR A 1 231 ? 16.173 1.719 -18.244 1.00 94.56 231 TYR A C 1
ATOM 1784 O O . TYR A 1 231 ? 16.705 2.741 -18.671 1.00 94.56 231 TYR A O 1
ATOM 1792 N N . LEU A 1 232 ? 15.668 1.658 -17.004 1.00 94.19 232 LEU A N 1
ATOM 1793 C CA . LEU A 1 232 ? 15.780 2.763 -16.046 1.00 94.19 232 LEU A CA 1
ATOM 1794 C C . LEU A 1 232 ? 17.221 2.952 -15.564 1.00 94.19 232 LEU A C 1
ATOM 1796 O O . LEU A 1 232 ? 17.617 4.088 -15.333 1.00 94.19 232 LEU A O 1
ATOM 1800 N N . ASP A 1 233 ? 18.033 1.890 -15.487 1.00 90.69 233 ASP A N 1
ATOM 1801 C CA . ASP A 1 233 ? 19.470 2.037 -15.212 1.00 90.69 233 ASP A CA 1
ATOM 1802 C C . ASP A 1 233 ? 20.159 2.812 -16.341 1.00 90.69 233 ASP A C 1
ATOM 1804 O O . ASP A 1 233 ? 21.065 3.606 -16.098 1.00 90.69 233 ASP A O 1
ATOM 1808 N N . ARG A 1 234 ? 19.712 2.620 -17.590 1.00 90.19 234 ARG A N 1
ATOM 1809 C CA . ARG A 1 234 ? 20.238 3.365 -18.740 1.00 90.19 234 ARG A CA 1
ATOM 1810 C C . ARG A 1 234 ? 19.878 4.841 -18.650 1.00 90.19 234 ARG A C 1
ATOM 1812 O O . ARG A 1 234 ? 20.746 5.678 -18.880 1.00 90.19 234 ARG A O 1
ATOM 1819 N N . ILE A 1 235 ? 18.634 5.159 -18.286 1.00 91.19 235 ILE A N 1
ATOM 1820 C CA . ILE A 1 235 ? 18.222 6.546 -18.023 1.00 91.19 235 ILE A CA 1
ATOM 1821 C C . ILE A 1 235 ? 19.069 7.133 -16.893 1.00 91.19 235 ILE A C 1
ATOM 1823 O O . ILE A 1 235 ? 19.560 8.250 -17.018 1.00 91.19 235 ILE A O 1
ATOM 1827 N N . ALA A 1 236 ? 19.245 6.378 -15.807 1.00 88.62 236 ALA A N 1
ATOM 1828 C CA . ALA A 1 236 ? 19.809 6.915 -14.584 1.00 88.62 236 ALA A CA 1
ATOM 1829 C C . ALA A 1 236 ? 21.333 7.057 -14.594 1.00 88.62 236 ALA A C 1
ATOM 1831 O O . ALA A 1 236 ? 21.861 7.976 -13.975 1.00 88.62 236 ALA A O 1
ATOM 1832 N N . TYR A 1 237 ? 22.043 6.165 -15.280 1.00 85.12 237 TYR A N 1
ATOM 1833 C CA . TYR A 1 237 ? 23.496 6.067 -15.145 1.00 85.12 237 TYR A CA 1
ATOM 1834 C C . TYR A 1 237 ? 24.255 6.209 -16.465 1.00 85.12 237 TYR A C 1
ATOM 1836 O O . TYR A 1 237 ? 25.478 6.346 -16.443 1.00 85.12 237 TYR A O 1
ATOM 1844 N N . SER A 1 238 ? 23.582 6.182 -17.623 1.00 85.31 238 SER A N 1
ATOM 1845 C CA . SER A 1 238 ? 24.288 6.376 -18.891 1.00 85.31 238 SER A CA 1
ATOM 1846 C C . SER A 1 238 ? 24.499 7.866 -19.202 1.00 85.31 238 SER A C 1
ATOM 1848 O O . SER A 1 238 ? 23.571 8.667 -19.051 1.00 85.31 238 SER A O 1
ATOM 1850 N N . PRO A 1 239 ? 25.677 8.251 -19.727 1.00 85.19 239 PRO A N 1
ATOM 1851 C CA . PRO A 1 239 ? 25.907 9.615 -20.201 1.00 85.19 239 PRO A CA 1
ATOM 1852 C C . PRO A 1 239 ? 24.939 10.051 -21.313 1.00 85.19 239 PRO A C 1
ATOM 1854 O O . PRO A 1 239 ? 24.644 11.236 -21.427 1.00 85.19 239 PRO A O 1
ATOM 1857 N N . GLU A 1 240 ? 24.420 9.101 -22.106 1.00 87.12 240 GLU A N 1
ATOM 1858 C CA . GLU A 1 240 ? 23.461 9.342 -23.200 1.00 87.12 240 GLU A CA 1
ATOM 1859 C C . GLU A 1 240 ? 22.188 10.050 -22.707 1.00 87.12 240 GLU A C 1
ATOM 1861 O O . GLU A 1 240 ? 21.643 10.896 -23.414 1.00 87.12 240 GLU A O 1
ATOM 1866 N N . PHE A 1 241 ? 21.733 9.738 -21.488 1.00 87.75 241 PHE A N 1
ATOM 1867 C CA . PHE A 1 241 ? 20.455 10.21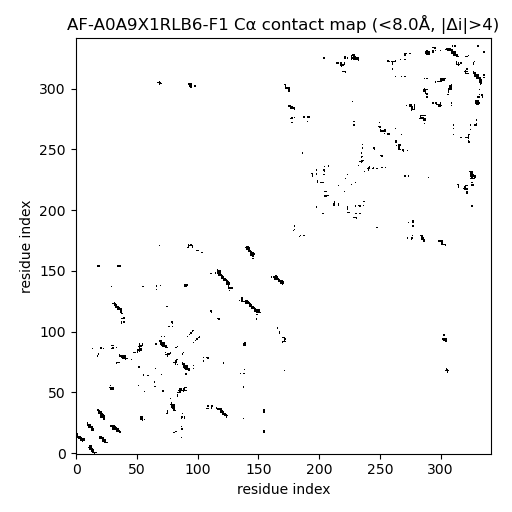6 -20.953 1.00 87.75 241 PHE A CA 1
ATOM 1868 C C . PHE A 1 241 ? 20.580 11.154 -19.751 1.00 87.75 241 PHE A C 1
ATOM 1870 O O . PHE A 1 241 ? 19.559 11.532 -19.176 1.00 87.75 241 PHE A O 1
ATOM 1877 N N . ALA A 1 242 ? 21.790 11.604 -19.407 1.00 83.69 242 ALA A N 1
ATOM 1878 C CA . ALA A 1 242 ? 22.024 12.464 -18.244 1.00 83.69 242 ALA A CA 1
ATOM 1879 C C . ALA A 1 242 ? 21.157 13.743 -18.244 1.00 83.69 242 ALA A C 1
ATOM 1881 O O . ALA A 1 242 ? 20.666 14.162 -17.199 1.00 83.69 242 ALA A O 1
ATOM 1882 N N . SER A 1 243 ? 20.909 14.339 -19.417 1.00 83.12 243 SER A N 1
ATOM 1883 C CA . SER A 1 243 ? 20.045 15.521 -19.570 1.00 83.12 243 SER A CA 1
ATOM 1884 C C . SER A 1 243 ? 18.542 15.209 -19.583 1.00 83.12 243 SER A C 1
ATOM 1886 O O . SER A 1 243 ? 17.732 16.108 -19.366 1.00 83.12 243 SER A O 1
ATOM 1888 N N . TYR A 1 244 ? 18.155 13.953 -19.818 1.00 82.81 244 TYR A N 1
ATOM 1889 C CA . TYR A 1 244 ? 16.757 13.514 -19.884 1.00 82.81 244 TYR A CA 1
ATOM 1890 C C . TYR A 1 244 ? 16.263 12.900 -18.576 1.00 82.81 244 TYR A C 1
ATOM 1892 O O . TYR A 1 244 ? 15.057 12.857 -18.341 1.00 82.81 244 TYR A O 1
ATOM 1900 N N . ALA A 1 245 ? 17.162 12.439 -17.710 1.00 83.44 245 ALA A N 1
ATOM 1901 C CA . ALA A 1 245 ? 16.787 11.689 -16.522 1.00 83.44 245 ALA A CA 1
ATOM 1902 C C . ALA A 1 245 ? 15.872 12.478 -15.567 1.00 83.44 245 ALA A C 1
ATOM 1904 O O . ALA A 1 245 ? 14.888 11.930 -15.076 1.00 83.44 245 ALA A O 1
ATOM 1905 N N . GLN A 1 246 ? 16.101 13.788 -15.413 1.00 82.94 246 GLN A N 1
ATOM 1906 C CA . GLN A 1 246 ? 15.224 14.692 -14.648 1.00 82.94 246 GLN A CA 1
ATOM 1907 C C . GLN A 1 246 ? 13.804 14.813 -15.217 1.00 82.94 246 GLN A C 1
ATOM 1909 O O . GLN A 1 246 ? 12.863 15.082 -14.476 1.00 82.94 246 GLN A O 1
ATOM 1914 N N . LEU A 1 247 ? 13.641 14.641 -16.531 1.00 83.31 247 LEU A N 1
ATOM 1915 C CA . LEU A 1 247 ? 12.345 14.743 -17.208 1.00 83.31 247 LEU A CA 1
ATOM 1916 C C . LEU A 1 247 ? 11.574 13.420 -17.204 1.00 83.31 247 LEU A C 1
ATOM 1918 O O . LEU A 1 247 ? 10.345 13.440 -17.315 1.00 83.31 247 LEU A O 1
ATOM 1922 N N . MET A 1 248 ? 12.297 12.301 -17.120 1.00 86.38 248 MET A N 1
ATOM 1923 C CA . MET A 1 248 ? 11.759 10.945 -17.268 1.00 86.38 248 MET A CA 1
ATOM 1924 C C . MET A 1 248 ? 11.558 10.228 -15.931 1.00 86.38 248 MET A C 1
ATOM 1926 O O . MET A 1 248 ? 10.720 9.335 -15.840 1.00 86.38 248 MET A O 1
ATOM 1930 N N . LEU A 1 249 ? 12.306 10.600 -14.889 1.00 87.31 249 LEU A N 1
ATOM 1931 C CA . LEU A 1 249 ? 12.204 9.988 -13.568 1.00 87.31 249 LEU A CA 1
ATOM 1932 C C . LEU A 1 249 ? 11.539 10.963 -12.588 1.00 87.31 249 LEU A C 1
ATOM 1934 O O . LEU A 1 249 ? 12.123 12.008 -12.290 1.00 87.31 249 LEU A O 1
ATOM 1938 N N . PRO A 1 250 ? 10.349 10.641 -12.042 1.00 86.00 250 PRO A N 1
ATOM 1939 C CA . PRO A 1 250 ? 9.652 11.526 -11.106 1.00 86.00 250 PRO A CA 1
ATOM 1940 C C . PRO A 1 250 ? 10.458 11.814 -9.832 1.00 86.00 250 PRO A C 1
ATOM 1942 O O . PRO A 1 250 ? 10.241 12.843 -9.196 1.00 86.00 250 PRO A O 1
ATOM 1945 N N . ARG A 1 251 ? 11.389 10.927 -9.455 1.00 85.62 251 ARG A N 1
ATOM 1946 C CA . ARG A 1 251 ? 12.325 11.109 -8.337 1.00 85.62 251 ARG A CA 1
ATOM 1947 C C . ARG A 1 251 ? 13.769 10.934 -8.798 1.00 85.62 251 ARG A C 1
ATOM 1949 O O . ARG A 1 251 ? 14.432 9.951 -8.466 1.00 85.62 251 ARG A O 1
ATOM 1956 N N . TRP A 1 252 ? 14.246 11.882 -9.606 1.00 80.25 252 TRP A N 1
ATOM 1957 C CA . TRP A 1 252 ? 15.648 11.940 -10.038 1.00 80.25 252 TRP A CA 1
ATOM 1958 C C . TRP A 1 252 ? 16.620 12.230 -8.886 1.00 80.25 252 TRP A C 1
ATOM 1960 O O . TRP A 1 252 ? 17.735 11.717 -8.867 1.00 80.25 252 TRP A O 1
ATOM 1970 N N . ASP A 1 253 ? 16.167 13.013 -7.907 1.00 73.81 253 ASP A N 1
ATOM 1971 C CA . ASP A 1 253 ? 16.929 13.541 -6.770 1.00 73.81 253 ASP A CA 1
ATOM 1972 C C . ASP A 1 253 ? 17.600 12.477 -5.886 1.00 73.81 253 ASP A C 1
ATOM 1974 O O . ASP A 1 253 ? 18.498 12.806 -5.117 1.00 73.81 253 ASP A O 1
ATOM 1978 N N . ALA A 1 254 ? 17.182 11.215 -5.993 1.00 66.44 254 ALA A N 1
ATOM 1979 C CA . ALA A 1 254 ? 17.719 10.110 -5.207 1.00 66.44 254 ALA A CA 1
ATOM 1980 C C . ALA A 1 254 ? 17.753 8.792 -6.005 1.00 66.44 254 ALA A C 1
ATOM 1982 O O . ALA A 1 254 ? 17.318 7.743 -5.533 1.00 66.44 254 ALA A O 1
ATOM 1983 N N . CYS A 1 255 ? 18.274 8.842 -7.235 1.00 65.50 255 CYS A N 1
ATOM 1984 C CA . CYS A 1 255 ? 18.544 7.641 -8.039 1.00 65.50 255 CYS A CA 1
ATOM 1985 C C . CYS A 1 255 ? 19.808 6.876 -7.608 1.00 65.50 255 CYS A C 1
ATOM 1987 O O . CYS A 1 255 ? 20.154 5.872 -8.235 1.00 65.50 255 CYS A O 1
ATOM 1989 N N . ASP A 1 256 ? 20.498 7.327 -6.562 1.00 67.88 256 ASP A N 1
ATOM 1990 C CA . ASP A 1 256 ? 21.686 6.653 -6.058 1.00 67.88 256 ASP A CA 1
ATOM 1991 C C . ASP A 1 256 ? 21.346 5.259 -5.524 1.00 67.88 256 ASP A C 1
ATOM 1993 O O . ASP A 1 256 ? 20.359 5.046 -4.815 1.00 67.88 256 ASP A O 1
ATOM 1997 N N . ILE A 1 257 ? 22.209 4.299 -5.857 1.00 68.19 257 ILE A N 1
ATOM 1998 C CA . ILE A 1 257 ? 22.179 2.961 -5.274 1.00 68.19 257 ILE A CA 1
ATOM 1999 C C . ILE A 1 257 ? 22.577 3.124 -3.808 1.00 68.19 257 ILE A C 1
ATOM 2001 O O . ILE A 1 257 ? 23.757 3.291 -3.489 1.00 68.19 257 ILE A O 1
ATOM 2005 N N . ALA A 1 258 ? 21.595 3.143 -2.910 1.00 60.62 258 ALA A N 1
ATOM 2006 C CA . ALA A 1 258 ? 21.882 3.404 -1.509 1.00 60.62 258 ALA A CA 1
ATOM 2007 C C . ALA A 1 258 ? 22.767 2.310 -0.891 1.00 60.62 258 ALA A C 1
ATOM 2009 O O . ALA A 1 258 ? 22.641 1.134 -1.257 1.00 60.62 258 ALA A O 1
ATOM 2010 N N . PRO A 1 259 ? 23.615 2.668 0.096 1.00 56.50 259 PRO A N 1
ATOM 2011 C CA . PRO A 1 259 ? 24.338 1.695 0.900 1.00 56.50 259 PRO A CA 1
ATOM 2012 C C . PRO A 1 259 ? 23.345 0.745 1.573 1.00 56.50 259 PRO A C 1
ATOM 2014 O O . PRO A 1 259 ? 22.552 1.153 2.418 1.00 56.50 259 PRO A O 1
ATOM 2017 N N . GLY A 1 260 ? 23.378 -0.528 1.191 1.00 63.22 260 GLY A N 1
ATOM 2018 C CA . GLY A 1 260 ? 22.449 -1.524 1.704 1.00 63.22 260 GLY A CA 1
ATOM 2019 C C . GLY A 1 260 ? 22.001 -2.493 0.624 1.00 63.22 260 GLY A C 1
ATOM 2020 O O . GLY A 1 260 ? 22.675 -2.680 -0.386 1.00 63.22 260 GLY A O 1
ATOM 2021 N N . LYS A 1 261 ? 20.879 -3.155 0.891 1.00 71.88 261 LYS A N 1
ATOM 2022 C CA . LYS A 1 261 ? 20.298 -4.180 0.021 1.00 71.88 261 LYS A CA 1
ATOM 2023 C C . LYS A 1 261 ? 18.820 -3.910 -0.308 1.00 71.88 261 LYS A C 1
ATOM 2025 O O . LYS A 1 261 ? 18.167 -4.758 -0.895 1.00 71.88 261 LYS A O 1
ATOM 2030 N N . GLU A 1 262 ? 18.286 -2.753 0.082 1.00 85.44 262 GLU A N 1
ATOM 2031 C CA . GLU A 1 262 ? 16.884 -2.383 -0.141 1.00 85.44 262 GLU A CA 1
ATOM 2032 C C . GLU A 1 262 ? 16.767 -1.278 -1.194 1.00 85.44 262 GLU A C 1
ATOM 2034 O O . GLU A 1 262 ? 17.657 -0.435 -1.327 1.00 85.44 262 GLU A O 1
ATOM 2039 N N . PHE A 1 263 ? 15.658 -1.277 -1.938 1.00 89.12 263 PHE A N 1
ATOM 2040 C CA . PHE A 1 263 ? 15.316 -0.184 -2.845 1.00 89.12 263 PHE A CA 1
ATOM 2041 C C . PHE A 1 263 ? 14.911 1.054 -2.046 1.00 89.12 263 PHE A C 1
ATOM 2043 O O . PHE A 1 263 ? 13.992 0.984 -1.226 1.00 89.12 263 PHE A O 1
ATOM 2050 N N . VAL A 1 264 ? 15.544 2.196 -2.316 1.00 89.19 264 VAL A N 1
ATOM 2051 C CA . VAL A 1 264 ? 15.141 3.462 -1.687 1.00 89.19 264 VAL A CA 1
ATOM 2052 C C . VAL A 1 264 ? 13.826 3.973 -2.247 1.00 89.19 264 VAL A C 1
ATOM 2054 O O . VAL A 1 264 ? 13.430 3.637 -3.361 1.00 89.19 264 VAL A O 1
ATOM 2057 N N . GLU A 1 265 ? 13.164 4.851 -1.497 1.00 89.06 265 GLU A N 1
ATOM 2058 C CA . GLU A 1 265 ? 11.846 5.369 -1.865 1.00 89.06 265 GLU A CA 1
ATOM 2059 C C . GLU A 1 265 ? 11.810 5.999 -3.267 1.00 89.06 265 GLU A C 1
ATOM 2061 O O . GLU A 1 265 ? 10.880 5.756 -4.028 1.00 89.06 265 GLU A O 1
ATOM 2066 N N . ALA A 1 266 ? 12.850 6.732 -3.669 1.00 90.06 266 ALA A N 1
ATOM 2067 C CA . ALA A 1 266 ? 12.926 7.296 -5.016 1.00 90.06 266 ALA A CA 1
ATOM 2068 C C . ALA A 1 266 ? 12.970 6.222 -6.116 1.00 90.06 266 ALA A C 1
ATOM 2070 O O . ALA A 1 266 ? 12.218 6.314 -7.089 1.00 90.06 266 ALA A O 1
ATOM 2071 N N . GLN A 1 267 ? 13.765 5.160 -5.937 1.00 91.44 267 GLN A N 1
ATOM 2072 C CA . GLN A 1 267 ? 13.766 4.018 -6.855 1.00 91.44 267 GLN A CA 1
ATOM 2073 C C . GLN A 1 267 ? 12.385 3.365 -6.901 1.00 91.44 267 GLN A C 1
ATOM 2075 O O . GLN A 1 267 ? 11.885 3.055 -7.981 1.00 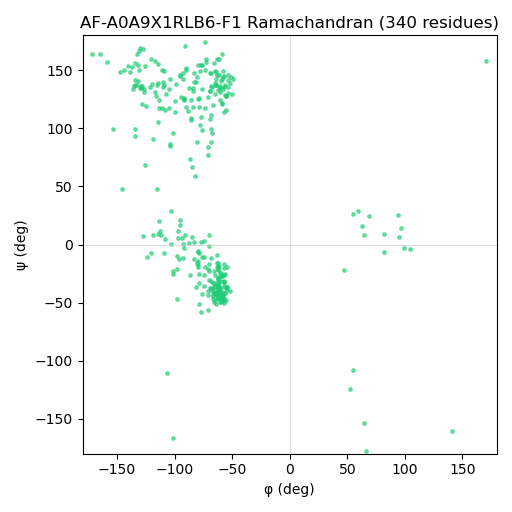91.44 267 GLN A O 1
ATOM 2080 N N . ARG A 1 268 ? 11.742 3.200 -5.739 1.00 93.69 268 ARG A N 1
ATOM 2081 C CA . ARG A 1 268 ? 10.413 2.595 -5.636 1.00 93.69 268 ARG A CA 1
ATOM 2082 C C . ARG A 1 268 ? 9.364 3.380 -6.428 1.00 93.69 268 ARG A C 1
ATOM 2084 O O . ARG A 1 268 ? 8.609 2.793 -7.202 1.00 93.69 268 ARG A O 1
ATOM 2091 N N . VAL A 1 269 ? 9.369 4.705 -6.296 1.00 93.19 269 VAL A N 1
ATOM 2092 C CA . VAL A 1 269 ? 8.490 5.603 -7.057 1.00 93.19 269 VAL A CA 1
ATOM 2093 C C . VAL A 1 269 ? 8.762 5.496 -8.560 1.00 93.19 269 VAL A C 1
ATOM 2095 O O . VAL A 1 269 ? 7.822 5.327 -9.335 1.00 93.19 269 VAL A O 1
ATOM 2098 N N . ASN A 1 270 ? 10.031 5.529 -8.979 1.00 94.75 270 ASN A N 1
ATOM 2099 C CA . ASN A 1 270 ? 10.404 5.425 -10.392 1.00 94.75 270 ASN A CA 1
ATOM 2100 C C . ASN A 1 270 ? 9.987 4.075 -11.006 1.00 94.75 270 ASN A C 1
ATOM 2102 O O . ASN A 1 270 ? 9.496 4.043 -12.132 1.00 94.75 270 ASN A O 1
ATOM 2106 N N . ILE A 1 271 ? 10.127 2.970 -10.265 1.00 96.31 271 ILE A N 1
ATOM 2107 C CA . ILE A 1 271 ? 9.723 1.623 -10.698 1.00 96.31 271 ILE A CA 1
ATOM 2108 C C . ILE A 1 271 ? 8.206 1.533 -10.878 1.00 96.31 271 ILE A C 1
ATOM 2110 O O . ILE A 1 271 ? 7.742 1.060 -11.911 1.00 96.31 271 ILE A O 1
ATOM 2114 N N . VAL A 1 272 ? 7.420 2.014 -9.913 1.00 96.38 272 VAL A N 1
ATOM 2115 C CA . VAL A 1 272 ? 5.948 1.995 -10.008 1.00 96.38 272 VAL A CA 1
ATOM 2116 C C . VAL A 1 272 ? 5.462 2.870 -11.160 1.00 96.38 272 VAL A C 1
ATOM 2118 O O . VAL A 1 272 ? 4.579 2.465 -11.917 1.00 96.38 272 VAL A O 1
ATOM 2121 N N . TYR A 1 273 ? 6.071 4.041 -11.341 1.00 95.31 273 TYR A N 1
ATOM 2122 C CA . TYR A 1 273 ? 5.778 4.920 -12.469 1.00 95.31 273 TYR A CA 1
ATOM 2123 C C . TYR A 1 273 ? 6.083 4.232 -13.809 1.00 95.31 273 TYR A C 1
ATOM 2125 O O . TYR A 1 273 ? 5.223 4.144 -14.687 1.00 95.31 273 TYR A O 1
ATOM 2133 N N . ALA A 1 274 ? 7.273 3.643 -13.936 1.00 96.38 274 ALA A N 1
ATOM 2134 C CA . ALA A 1 274 ? 7.683 2.873 -15.104 1.00 96.38 274 ALA A CA 1
ATOM 2135 C C . ALA A 1 274 ? 6.761 1.678 -15.387 1.00 96.38 274 ALA A C 1
ATOM 2137 O O . ALA A 1 274 ? 6.435 1.422 -16.550 1.00 96.38 274 ALA A O 1
ATOM 2138 N N . ASN A 1 275 ? 6.319 0.963 -14.348 1.00 97.88 275 ASN A N 1
ATOM 2139 C CA . ASN A 1 275 ? 5.366 -0.138 -14.465 1.00 97.88 275 ASN A CA 1
ATOM 2140 C C . ASN A 1 275 ? 4.075 0.343 -15.130 1.00 97.88 275 ASN A C 1
ATOM 2142 O O . ASN A 1 275 ? 3.667 -0.231 -16.134 1.00 97.88 275 ASN A O 1
ATOM 2146 N N . CYS A 1 276 ? 3.502 1.446 -14.645 1.00 96.81 276 CYS A N 1
ATOM 2147 C CA . CYS A 1 276 ? 2.251 1.995 -15.165 1.00 96.81 276 CYS A CA 1
ATOM 2148 C C . CYS A 1 276 ? 2.379 2.477 -16.620 1.00 96.81 276 CYS A C 1
ATOM 2150 O O . CYS A 1 276 ? 1.460 2.307 -17.424 1.00 96.81 276 CYS A O 1
ATOM 2152 N N . TYR A 1 277 ? 3.528 3.049 -16.989 1.00 95.50 277 TYR A N 1
ATOM 2153 C CA . TYR A 1 277 ? 3.770 3.574 -18.340 1.00 95.50 277 TYR A CA 1
ATOM 2154 C C . TYR A 1 277 ? 3.995 2.457 -19.357 1.00 95.50 277 TYR A C 1
ATOM 2156 O O . TYR A 1 277 ? 3.563 2.559 -20.506 1.00 95.50 277 TYR A O 1
ATOM 2164 N N . THR A 1 278 ? 4.649 1.377 -18.937 1.00 96.12 278 THR A N 1
ATOM 2165 C CA . THR A 1 278 ? 5.052 0.288 -19.835 1.00 96.12 278 THR A CA 1
ATOM 2166 C C . THR A 1 278 ? 4.053 -0.866 -19.923 1.00 96.12 278 THR A C 1
ATOM 2168 O O . THR A 1 278 ? 4.337 -1.849 -20.612 1.00 96.12 278 THR A O 1
ATOM 2171 N N . GLN A 1 279 ? 2.879 -0.739 -19.290 1.00 96.50 279 GLN A N 1
ATOM 2172 C CA . GLN A 1 279 ? 1.745 -1.637 -19.514 1.00 96.50 279 GLN A CA 1
ATOM 2173 C C . GLN A 1 279 ? 1.223 -1.572 -20.959 1.00 96.50 279 GLN A C 1
ATOM 2175 O O . GLN A 1 279 ? 1.428 -0.584 -21.678 1.00 96.50 279 GLN A O 1
ATOM 2180 N N . SER A 1 280 ? 0.502 -2.626 -21.365 1.00 94.88 280 SER A N 1
ATOM 2181 C CA . SER A 1 280 ? -0.223 -2.673 -22.642 1.00 94.88 280 SER A CA 1
ATOM 2182 C C . SER A 1 280 ? -1.259 -1.551 -22.745 1.00 94.88 280 SER A C 1
ATOM 2184 O O . SER A 1 280 ? -1.616 -0.925 -21.746 1.00 94.88 280 SER A O 1
ATOM 2186 N N . ASP A 1 281 ? -1.754 -1.272 -23.950 1.00 93.56 281 ASP A N 1
ATOM 2187 C CA . ASP A 1 281 ? -2.694 -0.166 -24.162 1.00 93.56 281 ASP A CA 1
ATOM 2188 C C . ASP A 1 281 ? -4.011 -0.339 -23.387 1.00 93.56 281 ASP A C 1
ATOM 2190 O O . ASP A 1 281 ? -4.574 0.656 -22.931 1.00 93.56 281 ASP A O 1
ATOM 2194 N N . GLU A 1 282 ? -4.453 -1.578 -23.153 1.00 94.31 282 GLU A N 1
ATOM 2195 C CA . GLU A 1 282 ? -5.650 -1.899 -22.361 1.00 94.31 282 GLU A CA 1
ATOM 2196 C C . GLU A 1 282 ? -5.473 -1.617 -20.862 1.00 94.31 282 GLU A C 1
ATOM 2198 O O . GLU A 1 282 ? -6.458 -1.445 -20.149 1.00 94.31 282 GLU A O 1
ATOM 2203 N N . ARG A 1 283 ? -4.225 -1.587 -20.380 1.00 95.31 283 ARG A N 1
ATOM 2204 C CA . ARG A 1 283 ? -3.855 -1.425 -18.962 1.00 95.31 283 ARG A CA 1
ATOM 2205 C C . ARG A 1 283 ? -3.016 -0.177 -18.714 1.00 95.31 283 ARG A C 1
ATOM 2207 O O . ARG A 1 283 ? -2.448 -0.011 -17.636 1.00 95.31 283 ARG A O 1
ATOM 2214 N N . LYS A 1 284 ? -2.867 0.684 -19.722 1.00 94.38 284 LYS A N 1
ATOM 2215 C CA . LYS A 1 284 ? -1.956 1.825 -19.660 1.00 94.38 284 LYS A CA 1
ATOM 2216 C C . LYS A 1 284 ? -2.311 2.717 -18.473 1.00 94.38 284 LYS A C 1
ATOM 2218 O O . LYS A 1 284 ? -3.475 3.042 -18.242 1.00 94.38 284 LYS A O 1
ATOM 2223 N N . GLY A 1 285 ? -1.291 3.104 -17.723 1.00 95.62 285 GLY A N 1
ATOM 2224 C CA . GLY A 1 285 ? -1.454 3.910 -16.525 1.00 95.62 285 GLY A CA 1
ATOM 2225 C C . GLY A 1 285 ? -1.840 3.112 -15.285 1.00 95.62 285 GLY A C 1
ATOM 2226 O O . GLY A 1 285 ? -1.855 3.694 -14.215 1.00 95.62 285 GLY A O 1
ATOM 2227 N N . GLU A 1 286 ? -2.121 1.814 -15.360 1.00 97.38 286 GLU A N 1
ATOM 2228 C CA . GLU A 1 286 ? -2.434 0.991 -14.188 1.00 97.38 286 GLU A CA 1
ATOM 2229 C C . GLU A 1 286 ? -1.188 0.255 -13.674 1.00 97.38 286 GLU A C 1
ATOM 2231 O O . GLU A 1 286 ? -0.365 -0.201 -14.465 1.00 97.38 286 GLU A O 1
ATOM 2236 N N . CYS A 1 287 ? -1.063 0.082 -12.355 1.00 97.44 287 CYS A N 1
ATOM 2237 C CA . CYS A 1 287 ? 0.014 -0.720 -11.767 1.00 97.44 287 CYS A CA 1
ATOM 2238 C C . CYS A 1 287 ? -0.365 -2.205 -11.725 1.00 97.44 287 CYS A C 1
ATOM 2240 O O . CYS A 1 287 ? -1.379 -2.573 -11.121 1.00 97.44 287 CYS A O 1
ATOM 2242 N N . TRP A 1 288 ? 0.463 -3.061 -12.318 1.00 97.62 288 TRP A N 1
ATOM 2243 C CA . TRP A 1 288 ? 0.248 -4.506 -12.414 1.00 97.62 288 TRP A CA 1
ATOM 2244 C C . TRP A 1 288 ? 1.497 -5.281 -11.999 1.00 97.62 288 TRP A C 1
ATOM 2246 O O . TRP A 1 288 ? 2.615 -4.785 -12.109 1.00 97.62 288 TRP A O 1
ATOM 2256 N 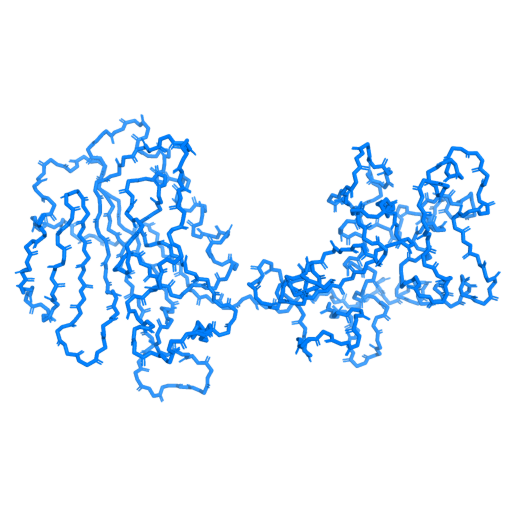N . SER A 1 289 ? 1.302 -6.516 -11.534 1.00 97.06 289 SER A N 1
ATOM 2257 C CA . SER A 1 289 ? 2.418 -7.416 -11.235 1.00 97.06 289 SER A CA 1
ATOM 2258 C C . SER A 1 289 ? 3.185 -7.783 -12.507 1.00 97.06 289 SER A C 1
ATOM 2260 O O . SER A 1 289 ? 2.573 -8.052 -13.544 1.00 97.06 289 SER A O 1
ATOM 2262 N N . ASP A 1 290 ? 4.513 -7.816 -12.411 1.00 96.69 290 ASP A N 1
ATOM 2263 C CA . ASP A 1 290 ? 5.407 -8.259 -13.482 1.00 96.69 290 ASP A CA 1
ATOM 2264 C C . ASP A 1 290 ? 5.498 -9.790 -13.572 1.00 96.69 290 ASP A C 1
ATOM 2266 O O . ASP A 1 290 ? 5.906 -10.317 -14.608 1.00 96.69 290 ASP A O 1
ATOM 2270 N N . ASP A 1 291 ? 5.132 -10.518 -12.509 1.00 94.38 291 ASP A N 1
ATOM 2271 C CA . ASP A 1 291 ? 5.236 -11.979 -12.477 1.00 94.38 291 ASP A CA 1
ATOM 2272 C C . ASP A 1 291 ? 3.945 -12.636 -13.002 1.00 94.38 291 ASP A C 1
ATOM 2274 O O . ASP A 1 291 ? 2.869 -12.496 -12.401 1.00 94.38 291 ASP A O 1
ATOM 2278 N N . PRO A 1 292 ? 4.011 -13.414 -14.099 1.00 92.88 292 PRO A N 1
ATOM 2279 C CA . PRO A 1 292 ? 2.849 -14.117 -14.633 1.00 92.88 292 PRO A CA 1
ATOM 2280 C C . PRO A 1 292 ? 2.271 -15.166 -13.670 1.00 92.88 292 PRO A C 1
ATOM 2282 O O . PRO A 1 292 ? 1.121 -15.568 -13.854 1.00 92.88 292 PRO A O 1
ATOM 2285 N N . ASN A 1 293 ? 3.001 -15.578 -12.632 1.00 93.94 293 ASN A N 1
ATOM 2286 C CA . ASN A 1 293 ? 2.541 -16.514 -11.604 1.00 93.94 293 ASN A CA 1
ATOM 2287 C C . ASN A 1 293 ? 1.904 -15.827 -10.389 1.00 93.94 293 ASN A C 1
ATOM 2289 O O . ASN A 1 293 ? 1.401 -16.520 -9.507 1.00 93.94 293 ASN A O 1
ATOM 2293 N N . ASP A 1 294 ? 1.879 -14.492 -10.336 1.00 94.94 294 ASP A N 1
ATOM 2294 C CA . ASP A 1 294 ? 1.256 -13.765 -9.228 1.00 94.94 294 ASP A CA 1
ATOM 2295 C C . ASP A 1 294 ? -0.245 -14.101 -9.140 1.00 94.94 294 ASP A C 1
ATOM 2297 O O . ASP A 1 294 ? -0.954 -13.920 -10.134 1.00 94.94 294 ASP A O 1
ATOM 2301 N N . PRO A 1 295 ? -0.777 -14.586 -8.005 1.00 92.56 295 PRO A N 1
ATOM 2302 C CA . PRO A 1 295 ? -2.196 -14.921 -7.889 1.00 92.56 295 PRO A CA 1
ATOM 2303 C C . PRO A 1 295 ? -3.121 -13.711 -8.083 1.00 92.56 295 PRO A C 1
ATOM 2305 O O . PRO A 1 295 ? -4.293 -13.882 -8.422 1.00 92.56 295 PRO A O 1
ATOM 2308 N N . ILE A 1 296 ? -2.626 -12.485 -7.891 1.00 93.81 296 ILE A N 1
ATOM 2309 C CA . ILE A 1 296 ? -3.413 -11.267 -8.069 1.00 93.81 296 ILE A CA 1
ATOM 2310 C C . ILE A 1 296 ? -3.381 -10.833 -9.536 1.00 93.81 296 ILE A C 1
ATOM 2312 O O . ILE A 1 296 ? -2.390 -10.310 -10.037 1.00 93.81 296 ILE A O 1
ATOM 2316 N N . LYS A 1 297 ? -4.512 -11.020 -10.227 1.00 93.88 297 LYS A N 1
ATOM 2317 C CA . LYS A 1 297 ? -4.707 -10.678 -11.651 1.00 93.88 297 LYS A CA 1
ATOM 2318 C C . LYS A 1 297 ? -5.512 -9.394 -11.868 1.00 93.88 297 LYS A C 1
ATOM 2320 O O . LYS A 1 297 ? -6.212 -9.261 -12.867 1.00 93.88 297 LYS A O 1
ATOM 2325 N N . SER A 1 298 ? -5.441 -8.465 -10.923 1.00 93.00 298 SER A N 1
ATOM 2326 C CA . SER A 1 298 ? -6.099 -7.157 -10.984 1.00 93.00 298 SER A CA 1
ATOM 2327 C C . SER A 1 298 ? -5.090 -6.040 -10.735 1.00 93.00 298 SER A C 1
ATOM 2329 O O . SER A 1 298 ? -4.010 -6.304 -10.209 1.00 93.00 298 SER A O 1
ATOM 2331 N N . VAL A 1 299 ? -5.488 -4.792 -11.000 1.00 95.12 299 VAL A N 1
ATOM 2332 C CA . VAL A 1 299 ? -4.706 -3.598 -10.639 1.00 95.12 299 VAL A CA 1
ATOM 2333 C C . VAL A 1 299 ? -4.289 -3.654 -9.165 1.00 95.12 299 VAL A C 1
ATOM 2335 O O . VAL A 1 299 ? -5.119 -3.899 -8.278 1.00 95.12 299 VAL A O 1
ATOM 2338 N N . LEU A 1 300 ? -3.000 -3.439 -8.911 1.00 96.00 300 LEU A N 1
ATOM 2339 C CA . LEU A 1 300 ? -2.426 -3.392 -7.569 1.00 96.00 300 LEU A CA 1
ATOM 2340 C C . LEU A 1 300 ? -2.753 -2.058 -6.895 1.00 96.00 300 LEU A C 1
ATOM 2342 O O . LEU A 1 300 ? -2.984 -1.059 -7.570 1.00 96.00 300 LEU A O 1
ATOM 2346 N N . THR A 1 301 ? -2.782 -2.010 -5.565 1.00 92.94 301 THR A N 1
ATOM 2347 C CA . THR A 1 301 ? -3.219 -0.820 -4.812 1.00 92.94 301 THR A CA 1
ATOM 2348 C C . THR A 1 301 ? -2.106 -0.227 -3.954 1.00 92.94 301 THR A C 1
ATOM 2350 O O . THR A 1 301 ? -1.164 -0.916 -3.553 1.00 92.94 301 THR A O 1
ATOM 2353 N N . HIS A 1 302 ? -2.233 1.057 -3.608 1.00 83.88 302 HIS A N 1
ATOM 2354 C CA . HIS A 1 302 ? -1.403 1.653 -2.561 1.00 83.88 302 HIS A CA 1
ATOM 2355 C C . HIS A 1 302 ? -1.801 1.060 -1.208 1.00 83.88 302 HIS A C 1
ATOM 2357 O O . HIS A 1 302 ? -2.986 0.989 -0.883 1.00 83.88 302 HIS A O 1
ATOM 2363 N N . LEU A 1 303 ? -0.806 0.643 -0.420 1.00 76.12 303 LEU A N 1
ATOM 2364 C CA . LEU A 1 303 ? -0.989 0.191 0.965 1.00 76.12 303 LEU A CA 1
ATOM 2365 C C . LEU A 1 303 ? -2.017 -0.956 1.137 1.00 76.12 303 LEU A C 1
ATOM 2367 O O . LEU A 1 303 ? -2.597 -1.106 2.207 1.00 76.12 303 LEU A O 1
ATOM 2371 N N . GLY A 1 304 ? -2.249 -1.783 0.108 1.00 76.81 304 GLY A N 1
ATOM 2372 C CA . GLY A 1 304 ? -3.143 -2.950 0.183 1.00 76.81 304 GLY A CA 1
ATOM 2373 C C . GLY A 1 304 ? -2.533 -4.142 0.932 1.00 76.81 304 GLY A C 1
ATOM 2374 O O . GLY A 1 304 ? -1.311 -4.300 0.971 1.00 76.81 304 GLY A O 1
ATOM 2375 N N . SER A 1 305 ? -3.382 -5.006 1.506 1.00 83.44 305 SER A N 1
ATOM 2376 C CA . SER A 1 305 ? -2.904 -6.195 2.228 1.00 83.44 305 SER A CA 1
ATOM 2377 C C . SER A 1 305 ? -2.466 -7.315 1.284 1.00 83.44 305 SER A C 1
ATOM 2379 O O . SER A 1 305 ? -1.304 -7.714 1.314 1.00 83.44 305 SER A O 1
ATOM 2381 N N . ASP A 1 306 ? -3.358 -7.797 0.411 1.00 89.25 306 ASP A N 1
ATOM 2382 C CA . ASP A 1 306 ? -3.041 -8.896 -0.509 1.00 89.25 306 ASP A CA 1
ATOM 2383 C C . ASP A 1 306 ? -2.675 -8.352 -1.900 1.00 89.25 306 ASP A C 1
ATOM 2385 O O . ASP A 1 306 ? -1.627 -8.701 -2.436 1.00 89.25 306 ASP A O 1
ATOM 2389 N N . ASN A 1 307 ? -3.466 -7.419 -2.440 1.00 91.44 307 ASN A N 1
ATOM 2390 C CA . ASN A 1 307 ? -3.231 -6.749 -3.723 1.00 91.44 307 ASN A CA 1
ATOM 2391 C C . ASN A 1 307 ? -2.414 -5.447 -3.625 1.00 91.44 307 ASN A C 1
ATOM 2393 O O . ASN A 1 307 ? -2.314 -4.719 -4.612 1.00 91.44 307 ASN A O 1
ATOM 2397 N N . GLY A 1 308 ? -1.852 -5.123 -2.457 1.00 93.31 308 GLY A N 1
ATOM 2398 C CA . GLY A 1 308 ? -0.934 -3.991 -2.349 1.00 93.31 308 GLY A CA 1
ATOM 2399 C C . GLY A 1 308 ? 0.317 -4.250 -3.178 1.00 93.31 308 GLY A C 1
ATOM 2400 O O . GLY A 1 308 ? 0.827 -5.368 -3.139 1.00 93.31 308 GLY A O 1
ATOM 2401 N N . PHE A 1 309 ? 0.812 -3.262 -3.923 1.00 94.69 309 PHE A N 1
ATOM 2402 C CA . PHE A 1 309 ? 2.058 -3.470 -4.659 1.00 94.69 309 PHE A CA 1
ATOM 2403 C C . PHE A 1 309 ? 3.250 -3.566 -3.699 1.00 94.69 309 PHE A C 1
ATOM 2405 O O . PHE A 1 309 ? 3.302 -2.921 -2.648 1.00 94.69 309 PHE A O 1
ATOM 2412 N N . GLN A 1 310 ? 4.227 -4.365 -4.095 1.00 94.75 310 GLN A N 1
ATOM 2413 C CA . GLN A 1 310 ? 5.546 -4.472 -3.501 1.00 94.75 310 GLN A CA 1
ATOM 2414 C C . GLN A 1 310 ? 6.575 -4.380 -4.612 1.00 94.75 310 GLN A C 1
ATOM 2416 O O . GLN A 1 310 ? 6.324 -4.784 -5.744 1.00 94.75 310 GLN A O 1
ATOM 2421 N N . ILE A 1 311 ? 7.740 -3.859 -4.262 1.00 95.19 311 ILE A N 1
ATOM 2422 C CA . ILE A 1 311 ? 8.895 -3.837 -5.146 1.00 95.19 311 ILE A CA 1
ATOM 2423 C C . ILE A 1 311 ? 9.914 -4.753 -4.512 1.00 95.19 311 ILE A C 1
ATOM 2425 O O . ILE A 1 311 ? 10.329 -4.518 -3.374 1.00 95.19 311 ILE A O 1
ATOM 2429 N N . ASP A 1 312 ? 10.250 -5.807 -5.237 1.00 93.44 312 ASP A N 1
ATOM 2430 C CA . ASP A 1 312 ? 11.150 -6.850 -4.779 1.00 93.44 312 ASP A CA 1
ATOM 2431 C C . ASP A 1 312 ? 12.226 -7.123 -5.829 1.00 93.44 312 ASP A C 1
ATOM 2433 O O . ASP A 1 312 ? 12.173 -6.652 -6.967 1.00 93.44 312 ASP A O 1
ATOM 2437 N N . HIS A 1 313 ? 13.227 -7.886 -5.423 1.00 92.88 313 HIS A N 1
ATOM 2438 C CA . HIS A 1 313 ? 14.307 -8.302 -6.282 1.00 92.88 313 HIS A CA 1
ATOM 2439 C C . HIS A 1 313 ? 13.894 -9.495 -7.153 1.00 92.88 313 HIS A C 1
ATOM 2441 O O . HIS A 1 313 ? 13.185 -10.400 -6.709 1.00 92.88 313 HIS A O 1
ATOM 2447 N N . ILE A 1 314 ? 14.358 -9.561 -8.397 1.00 92.69 314 ILE A N 1
ATOM 2448 C CA . ILE A 1 314 ? 14.236 -10.758 -9.241 1.00 92.69 314 ILE A CA 1
ATOM 2449 C C . ILE A 1 314 ? 15.171 -11.834 -8.709 1.00 92.69 314 ILE A C 1
ATOM 2451 O O . ILE A 1 314 ? 14.717 -12.908 -8.316 1.00 92.69 314 ILE A O 1
ATOM 2455 N N . HIS A 1 315 ? 16.460 -11.511 -8.613 1.00 89.38 315 HIS A N 1
ATOM 2456 C CA . HIS A 1 315 ? 17.424 -12.305 -7.873 1.00 89.38 315 HIS A CA 1
ATOM 2457 C C . HIS A 1 315 ? 17.385 -11.911 -6.389 1.00 89.38 315 HIS A C 1
ATOM 2459 O O . HIS A 1 315 ? 17.666 -10.750 -6.084 1.00 89.38 315 HIS A O 1
ATOM 2465 N N . PRO A 1 316 ? 17.050 -12.826 -5.461 1.00 87.88 316 PRO A N 1
ATOM 2466 C CA . PRO A 1 316 ? 16.786 -12.471 -4.072 1.00 87.88 316 PRO A CA 1
ATOM 2467 C C . PRO A 1 316 ? 17.941 -11.750 -3.370 1.00 87.88 316 PRO A C 1
ATOM 2469 O O . PRO A 1 316 ? 19.116 -12.091 -3.515 1.00 87.88 316 PRO A O 1
ATOM 2472 N N . MET A 1 317 ? 17.581 -10.817 -2.490 1.00 83.25 317 MET A N 1
ATOM 2473 C CA . MET A 1 317 ? 18.504 -10.109 -1.597 1.00 83.25 317 MET A CA 1
ATOM 2474 C C . MET A 1 317 ? 19.359 -11.056 -0.726 1.00 83.25 317 MET A C 1
ATOM 2476 O O . MET A 1 317 ? 20.539 -10.787 -0.456 1.00 83.25 317 MET A O 1
ATOM 2480 N N . ALA A 1 318 ? 18.772 -12.174 -0.281 1.00 82.81 318 ALA A N 1
ATOM 2481 C CA . ALA A 1 318 ? 19.463 -13.211 0.490 1.00 82.81 318 ALA A CA 1
ATOM 2482 C C . ALA A 1 318 ? 20.602 -13.869 -0.309 1.00 82.81 318 ALA A C 1
ATOM 2484 O O . ALA A 1 318 ? 21.620 -14.247 0.265 1.00 82.81 318 ALA A O 1
ATOM 2485 N N . SER A 1 319 ? 20.466 -13.911 -1.635 1.00 83.12 319 SER A N 1
ATOM 2486 C CA . SER A 1 319 ? 21.447 -14.438 -2.587 1.00 83.12 319 SER A CA 1
ATOM 2487 C C . SER A 1 319 ? 22.348 -13.347 -3.175 1.00 83.12 319 SER A C 1
ATOM 2489 O O . SER A 1 319 ? 22.966 -13.548 -4.212 1.00 83.12 319 SER A O 1
ATOM 2491 N N . MET A 1 320 ? 22.457 -12.197 -2.498 1.00 82.06 320 MET A N 1
ATOM 2492 C CA . MET A 1 320 ? 23.267 -11.046 -2.924 1.00 82.06 320 MET A CA 1
ATOM 2493 C C . MET A 1 320 ? 22.740 -10.316 -4.170 1.00 82.06 320 MET A C 1
ATOM 2495 O O . MET A 1 320 ? 23.497 -9.621 -4.843 1.00 82.06 320 MET A O 1
ATOM 2499 N N . GLY A 1 321 ? 21.439 -10.412 -4.461 1.00 86.19 321 GLY A N 1
ATOM 2500 C CA . GLY A 1 321 ? 20.802 -9.571 -5.474 1.00 86.19 321 GLY A CA 1
ATOM 2501 C C . GLY A 1 321 ? 20.990 -8.073 -5.184 1.00 86.19 321 GLY A C 1
ATOM 2502 O O . GLY A 1 321 ? 20.702 -7.648 -4.064 1.00 86.19 321 GLY A O 1
ATOM 2503 N N . PRO A 1 322 ? 21.472 -7.268 -6.152 1.00 86.12 322 PRO A N 1
ATOM 2504 C CA . PRO A 1 322 ? 21.666 -5.833 -5.958 1.00 86.12 322 PRO A CA 1
ATOM 2505 C C . PRO A 1 322 ? 20.343 -5.057 -6.046 1.00 86.12 322 PRO A C 1
ATOM 2507 O O . PRO A 1 322 ? 19.453 -5.428 -6.812 1.00 86.12 322 PRO A O 1
ATOM 2510 N N . ASN A 1 323 ? 20.248 -3.945 -5.317 1.00 88.06 323 ASN A N 1
ATOM 2511 C CA . ASN A 1 323 ? 19.125 -2.998 -5.296 1.00 88.06 323 ASN A CA 1
ATOM 2512 C C . ASN A 1 323 ? 19.189 -1.998 -6.471 1.00 88.06 323 ASN A C 1
ATOM 2514 O O . ASN A 1 323 ? 19.263 -0.783 -6.283 1.00 88.06 323 ASN A O 1
ATOM 2518 N N . ILE A 1 324 ? 19.182 -2.520 -7.699 1.00 89.56 324 ILE A N 1
ATOM 2519 C CA . ILE A 1 324 ? 19.216 -1.739 -8.950 1.00 89.56 324 ILE A CA 1
ATOM 2520 C C . ILE A 1 324 ? 17.986 -2.018 -9.812 1.00 89.56 324 ILE A C 1
ATOM 2522 O O . ILE A 1 324 ? 17.363 -3.073 -9.663 1.00 89.56 324 ILE A O 1
ATOM 2526 N N . TYR A 1 325 ? 17.648 -1.127 -10.750 1.00 93.19 325 TYR A N 1
ATOM 2527 C CA . TYR A 1 325 ? 16.427 -1.279 -11.547 1.00 93.19 325 TYR A CA 1
ATOM 2528 C C . TYR A 1 325 ? 16.437 -2.569 -12.383 1.00 9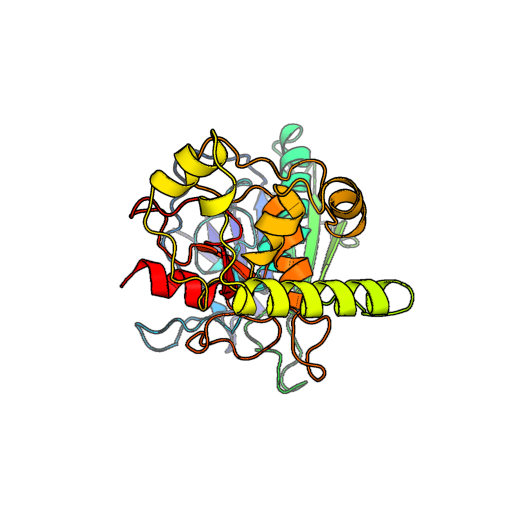3.19 325 TYR A C 1
ATOM 2530 O O . TYR A 1 325 ? 15.425 -3.260 -12.469 1.00 93.19 325 TYR A O 1
ATOM 2538 N N . SER A 1 326 ? 17.597 -2.974 -12.905 1.00 92.56 326 SER A N 1
ATOM 2539 C CA . SER A 1 326 ? 17.810 -4.254 -13.601 1.00 92.56 326 SER A CA 1
ATOM 2540 C C . SER A 1 326 ? 17.457 -5.494 -12.782 1.00 92.56 326 SER A C 1
ATOM 2542 O O . SER A 1 326 ? 17.267 -6.559 -13.361 1.00 92.56 326 SER A O 1
ATOM 2544 N N . ASN A 1 327 ? 17.386 -5.391 -11.457 1.00 92.75 327 ASN A N 1
ATOM 2545 C CA . ASN A 1 327 ? 17.015 -6.493 -10.580 1.00 92.75 327 ASN A CA 1
ATOM 2546 C C . ASN A 1 327 ? 15.660 -6.263 -9.896 1.00 92.75 327 ASN A C 1
ATOM 2548 O O . ASN A 1 327 ? 15.305 -7.029 -9.011 1.00 92.75 327 ASN A O 1
ATOM 2552 N N . ALA A 1 328 ? 14.910 -5.226 -10.263 1.00 94.88 328 ALA A N 1
ATOM 2553 C CA . ALA A 1 328 ? 13.618 -4.928 -9.661 1.00 94.88 328 ALA A CA 1
ATOM 2554 C C . ALA A 1 328 ? 12.462 -5.623 -10.391 1.00 94.88 328 ALA A C 1
ATOM 2556 O O . ALA A 1 328 ? 12.493 -5.804 -11.608 1.00 94.88 328 ALA A O 1
ATOM 2557 N N . GLN A 1 329 ? 11.410 -5.936 -9.642 1.00 96.50 329 GLN A N 1
ATOM 2558 C CA . GLN A 1 329 ? 10.093 -6.320 -10.143 1.00 96.50 329 GLN A CA 1
ATOM 2559 C C . GLN A 1 329 ? 8.992 -5.772 -9.227 1.00 96.50 329 GLN A C 1
ATOM 2561 O O . GLN A 1 329 ? 9.197 -5.621 -8.020 1.00 96.50 329 GLN A O 1
ATOM 2566 N N . VAL A 1 330 ? 7.823 -5.495 -9.795 1.00 97.69 330 VAL A N 1
ATOM 2567 C CA . VAL A 1 330 ? 6.589 -5.156 -9.083 1.00 97.69 330 VAL A CA 1
ATOM 2568 C C . VAL A 1 330 ? 5.775 -6.429 -8.892 1.00 97.69 330 VAL A C 1
ATOM 2570 O O . VAL A 1 330 ? 5.493 -7.133 -9.854 1.00 97.69 330 VAL A O 1
ATOM 2573 N N . LEU A 1 331 ? 5.375 -6.715 -7.656 1.00 96.50 331 LEU A N 1
ATOM 2574 C CA . LEU A 1 331 ? 4.589 -7.891 -7.275 1.00 96.50 331 LEU A CA 1
ATOM 2575 C C . LEU A 1 331 ? 3.425 -7.487 -6.369 1.00 96.50 331 LEU A C 1
ATOM 2577 O O . LEU A 1 331 ? 3.446 -6.419 -5.756 1.00 96.50 331 LEU A O 1
ATOM 2581 N N . SER A 1 332 ? 2.434 -8.356 -6.204 1.00 95.81 332 SER A N 1
ATOM 2582 C CA . SER A 1 332 ? 1.473 -8.229 -5.112 1.00 95.81 332 SER A CA 1
ATOM 2583 C C . SER A 1 332 ? 2.098 -8.611 -3.764 1.00 95.81 332 SER A C 1
ATOM 2585 O O . SER A 1 332 ? 2.971 -9.479 -3.663 1.00 95.81 332 SER A O 1
ATOM 2587 N N . SER A 1 333 ? 1.618 -7.999 -2.681 1.00 92.12 333 SER A N 1
ATOM 2588 C CA . SER A 1 333 ? 1.974 -8.362 -1.304 1.00 92.12 333 SER A CA 1
ATOM 2589 C C . SER A 1 333 ? 1.659 -9.830 -0.985 1.00 92.12 333 SER A C 1
ATOM 2591 O O . SER A 1 333 ? 2.348 -10.449 -0.171 1.00 92.12 333 SER A O 1
ATOM 2593 N N . ALA A 1 334 ? 0.616 -10.408 -1.591 1.00 91.19 334 ALA A N 1
ATOM 2594 C CA . ALA A 1 334 ? 0.310 -11.832 -1.476 1.00 91.19 334 ALA A CA 1
ATOM 2595 C C . ALA A 1 334 ? 1.416 -12.701 -2.086 1.00 91.19 334 ALA A C 1
ATOM 2597 O O . ALA A 1 334 ? 1.951 -13.566 -1.392 1.00 91.19 334 ALA A O 1
ATOM 2598 N N . HIS A 1 335 ? 1.806 -12.418 -3.331 1.00 94.06 335 HIS A N 1
ATOM 2599 C CA . HIS A 1 335 ? 2.846 -13.167 -4.038 1.00 94.06 335 HIS A CA 1
ATOM 2600 C C . HIS A 1 335 ? 4.219 -13.041 -3.381 1.00 94.06 335 HIS A C 1
ATOM 2602 O O . HIS A 1 335 ? 4.939 -14.023 -3.201 1.00 94.06 335 HIS A O 1
ATOM 2608 N N . ASN A 1 336 ? 4.568 -11.832 -2.942 1.00 91.06 336 ASN A N 1
ATOM 2609 C CA . ASN A 1 336 ? 5.851 -11.589 -2.293 1.00 91.06 336 ASN A CA 1
ATOM 2610 C C . ASN A 1 336 ? 6.007 -12.411 -0.995 1.00 91.06 336 ASN A C 1
ATOM 2612 O O . ASN A 1 336 ? 7.075 -12.955 -0.711 1.00 91.06 336 ASN A O 1
ATOM 2616 N N . ARG A 1 337 ? 4.921 -12.579 -0.223 1.00 87.38 337 ARG A N 1
ATOM 2617 C CA . ARG A 1 337 ? 4.920 -13.407 0.999 1.00 87.38 337 ARG A CA 1
ATOM 2618 C C . ARG A 1 337 ? 5.132 -14.895 0.719 1.00 87.38 337 ARG A C 1
ATOM 2620 O O . ARG A 1 337 ? 5.708 -15.581 1.563 1.00 87.38 337 ARG A O 1
ATOM 2627 N N . THR A 1 338 ? 4.651 -15.407 -0.414 1.00 85.56 338 THR A N 1
ATOM 2628 C CA . THR A 1 338 ? 4.806 -16.823 -0.782 1.00 85.56 338 THR A CA 1
ATOM 2629 C C . THR A 1 338 ? 6.173 -17.110 -1.387 1.00 85.56 338 THR A C 1
ATOM 2631 O O . THR A 1 338 ? 6.758 -18.144 -1.080 1.00 85.56 338 THR A O 1
ATOM 2634 N N . LYS A 1 339 ? 6.719 -16.175 -2.169 1.00 79.12 339 LYS A N 1
ATOM 2635 C CA . LYS A 1 339 ? 8.037 -16.298 -2.803 1.00 79.12 339 LYS A CA 1
ATOM 2636 C C . LYS A 1 339 ? 9.182 -16.423 -1.793 1.00 79.12 339 LYS A C 1
ATOM 2638 O O . LYS A 1 339 ? 10.117 -17.175 -2.017 1.00 79.12 339 LYS A O 1
ATOM 2643 N N . GLY A 1 340 ? 9.100 -15.742 -0.649 1.00 60.09 340 GLY A N 1
ATOM 2644 C CA . GLY A 1 340 ? 10.111 -15.850 0.413 1.00 60.09 340 GLY A CA 1
ATOM 2645 C C . GLY A 1 340 ? 10.134 -17.191 1.165 1.00 60.09 340 GLY A C 1
ATOM 2646 O O . GLY A 1 340 ? 10.933 -17.343 2.086 1.00 60.09 340 GLY A O 1
ATOM 2647 N N . ARG A 1 341 ? 9.236 -18.133 0.838 1.00 53.25 341 ARG A N 1
ATOM 2648 C CA . ARG A 1 341 ? 9.125 -19.452 1.488 1.00 53.25 341 ARG A CA 1
ATOM 2649 C C . ARG A 1 341 ? 9.569 -20.625 0.606 1.00 53.25 341 ARG A C 1
ATOM 2651 O O . ARG A 1 341 ? 9.585 -21.746 1.110 1.00 53.25 341 ARG A O 1
ATOM 2658 N N . SER A 1 342 ? 9.868 -20.384 -0.670 1.00 42.53 342 SER A N 1
ATOM 2659 C CA . SER A 1 342 ? 10.392 -21.378 -1.621 1.00 42.53 342 SER A CA 1
ATOM 2660 C C . SER A 1 342 ? 11.907 -21.309 -1.702 1.00 42.53 342 SER A C 1
ATOM 2662 O O . SER A 1 342 ? 12.545 -22.378 -1.665 1.00 42.53 342 SER A O 1
#

Nearest PDB structures (foldseek):
  4a1n-assembly1_A-2  TM=6.833E-01  e=2.331E-04  Homo sapiens
  6iid-assembly2_D  TM=6.463E-01  e=2.796E-04  Homo sapiens
  6iid-assembly1_B  TM=6.052E-01  e=3.565E-04  Homo sapiens
  5t40-assembly1_B  TM=4.152E-01  e=1.270E-04  Homo sapiens
  7r6t-assembly1_D  TM=5.268E-01  e=1.200E-03  Homo sapiens

Radius of gyration: 24.57 Å; Cα contacts (8 Å, |Δi|>4): 672; chains: 1; bounding box: 63×40×65 Å

Mean predicted aligned error: 8.72 Å